Protein AF-A0A022W4H9-F1 (afdb_monomer_lite)

pLDDT: mean 94.3, std 2.86, range [80.06, 98.25]

Structure (mmCIF, N/CA/C/O backbone):
data_AF-A0A022W4H9-F1
#
_entry.id   AF-A0A022W4H9-F1
#
loop_
_atom_site.group_PDB
_atom_site.id
_atom_site.type_symbol
_atom_site.label_atom_id
_atom_site.label_alt_id
_atom_site.label_comp_id
_atom_site.label_asym_id
_atom_site.label_entity_id
_atom_site.label_seq_id
_atom_site.pdbx_PDB_ins_code
_atom_site.Cartn_x
_atom_site.Cartn_y
_atom_site.Cartn_z
_atom_site.occupancy
_atom_site.B_iso_or_equiv
_atom_site.auth_seq_id
_atom_site.auth_comp_id
_atom_site.auth_asym_id
_atom_site.auth_atom_id
_atom_site.pdbx_PDB_model_num
ATOM 1 N N . MET A 1 1 ? 5.102 -8.457 -3.981 1.00 92.31 1 MET A N 1
ATOM 2 C CA . MET A 1 1 ? 4.284 -8.278 -5.215 1.00 92.31 1 MET A CA 1
ATOM 3 C C . MET A 1 1 ? 4.282 -9.592 -5.974 1.00 92.31 1 MET A C 1
ATOM 5 O O . MET A 1 1 ? 5.206 -10.356 -5.750 1.00 92.31 1 MET A O 1
ATOM 9 N N . ARG A 1 2 ? 3.304 -9.897 -6.840 1.00 93.62 2 ARG A N 1
ATOM 10 C CA . ARG A 1 2 ? 3.429 -11.088 -7.712 1.00 93.62 2 ARG A CA 1
ATOM 11 C C . ARG A 1 2 ? 4.600 -10.869 -8.678 1.00 93.62 2 ARG A C 1
ATOM 13 O O . ARG A 1 2 ? 4.676 -9.800 -9.288 1.00 93.62 2 ARG A O 1
ATOM 20 N N . ALA A 1 3 ? 5.493 -11.843 -8.805 1.00 96.00 3 ALA A N 1
ATOM 21 C CA . ALA A 1 3 ? 6.666 -11.775 -9.673 1.00 96.00 3 ALA A CA 1
ATOM 22 C C . ALA A 1 3 ? 6.259 -12.077 -11.124 1.00 96.00 3 ALA A C 1
ATOM 24 O O . ALA A 1 3 ? 6.373 -13.192 -11.623 1.00 96.00 3 ALA A O 1
ATOM 25 N N . THR A 1 4 ? 5.666 -11.075 -11.774 1.00 95.12 4 THR A N 1
ATOM 26 C CA . THR A 1 4 ? 5.208 -11.182 -13.166 1.00 95.12 4 THR A CA 1
ATOM 27 C C . THR A 1 4 ? 6.302 -10.771 -14.145 1.00 95.12 4 THR A C 1
ATOM 29 O O . THR A 1 4 ? 7.083 -9.869 -13.851 1.00 95.12 4 THR A O 1
ATOM 32 N N . GLN A 1 5 ? 6.281 -11.343 -15.352 1.00 94.56 5 GLN A N 1
ATOM 33 C CA . GLN A 1 5 ? 7.179 -10.950 -16.443 1.00 94.56 5 GLN A CA 1
ATOM 34 C C . GLN A 1 5 ? 7.126 -9.439 -16.729 1.00 94.56 5 GLN A C 1
ATOM 36 O O . GLN A 1 5 ? 8.146 -8.831 -17.024 1.00 94.56 5 GLN A O 1
ATOM 41 N N . GLN A 1 6 ? 5.947 -8.819 -16.635 1.00 95.31 6 GLN A N 1
ATOM 42 C CA . GLN A 1 6 ? 5.787 -7.386 -16.891 1.00 95.31 6 GLN A CA 1
ATOM 43 C C . GLN A 1 6 ? 6.414 -6.524 -15.794 1.00 95.31 6 GLN A C 1
ATOM 45 O O . GLN A 1 6 ? 7.010 -5.496 -16.098 1.00 95.31 6 GLN A O 1
ATOM 50 N N . LEU A 1 7 ? 6.295 -6.952 -14.531 1.00 96.44 7 LEU A N 1
ATOM 51 C CA . LEU A 1 7 ? 6.978 -6.300 -13.415 1.00 96.44 7 LEU A CA 1
ATOM 52 C C . LEU A 1 7 ? 8.492 -6.333 -13.622 1.00 96.44 7 LEU A C 1
ATOM 54 O O . LEU A 1 7 ? 9.144 -5.301 -13.475 1.00 96.44 7 LEU A O 1
ATOM 58 N N . ASP A 1 8 ? 9.022 -7.500 -13.988 1.00 97.12 8 ASP A N 1
ATOM 59 C CA . ASP A 1 8 ? 10.452 -7.664 -14.212 1.00 97.12 8 ASP A CA 1
ATOM 60 C C . ASP A 1 8 ? 10.951 -6.846 -15.400 1.00 97.12 8 ASP A C 1
ATOM 62 O O . ASP A 1 8 ? 11.898 -6.089 -15.257 1.00 97.12 8 ASP A O 1
ATOM 66 N N . ALA A 1 9 ? 10.273 -6.918 -16.549 1.00 97.44 9 ALA A N 1
ATOM 67 C CA . ALA A 1 9 ? 10.685 -6.197 -17.751 1.00 97.44 9 ALA A CA 1
ATOM 68 C C . ALA A 1 9 ? 10.796 -4.682 -17.514 1.00 97.44 9 ALA A C 1
ATOM 70 O O . ALA A 1 9 ? 11.770 -4.061 -17.937 1.00 97.44 9 ALA A O 1
ATOM 71 N N . ILE A 1 10 ? 9.821 -4.092 -16.810 1.00 97.69 10 ILE A N 1
ATOM 72 C CA . ILE A 1 10 ? 9.837 -2.658 -16.497 1.00 97.69 10 ILE A CA 1
ATOM 73 C C . ILE A 1 10 ? 10.949 -2.362 -15.491 1.00 97.69 10 ILE A C 1
ATOM 75 O O . ILE A 1 10 ? 11.804 -1.520 -15.753 1.00 97.69 10 ILE A O 1
ATOM 79 N N . GLY A 1 11 ? 10.966 -3.055 -14.352 1.00 97.62 11 GLY A N 1
ATOM 80 C CA . GLY A 1 11 ? 11.903 -2.725 -13.286 1.00 97.62 11 GLY A CA 1
ATOM 81 C C . GLY A 1 11 ? 13.356 -3.063 -13.612 1.00 97.62 11 GLY A C 1
ATOM 82 O O . GLY A 1 11 ? 14.227 -2.239 -13.347 1.00 97.62 11 GLY A O 1
ATOM 83 N N . SER A 1 12 ? 13.638 -4.194 -14.259 1.00 97.44 12 SER A N 1
ATOM 84 C CA . SER A 1 12 ? 14.991 -4.537 -14.709 1.00 97.44 12 SER A CA 1
ATOM 85 C C . SER A 1 12 ? 15.534 -3.464 -15.645 1.00 97.44 12 SER A C 1
ATOM 87 O O . SER A 1 12 ? 16.623 -2.943 -15.406 1.00 97.44 12 SER A O 1
ATOM 89 N N . ARG A 1 13 ? 14.752 -3.046 -16.650 1.00 97.62 13 ARG A N 1
ATOM 90 C CA . ARG A 1 13 ? 15.206 -2.030 -17.604 1.00 97.62 13 ARG A CA 1
ATOM 91 C C . ARG A 1 13 ? 15.346 -0.648 -16.974 1.00 97.62 13 ARG A C 1
ATOM 93 O O . ARG A 1 13 ? 16.342 0.031 -17.214 1.00 97.62 13 ARG A O 1
ATOM 100 N N . THR A 1 14 ? 14.383 -0.235 -16.149 1.00 97.81 14 THR A N 1
ATOM 101 C CA . THR A 1 14 ? 14.467 1.023 -15.398 1.00 97.81 14 THR A CA 1
ATOM 102 C C . THR A 1 14 ? 15.745 1.071 -14.563 1.00 97.81 14 THR A C 1
ATOM 104 O O . THR A 1 14 ? 16.529 2.004 -14.706 1.00 97.81 14 THR A O 1
ATOM 107 N N . ASN A 1 15 ? 15.996 0.059 -13.731 1.00 98.00 15 ASN A N 1
ATOM 108 C CA . ASN A 1 15 ? 17.146 0.072 -12.826 1.00 98.00 15 ASN A CA 1
ATOM 109 C C . ASN A 1 15 ? 18.477 -0.155 -13.550 1.00 98.00 15 ASN A C 1
ATOM 111 O O . ASN A 1 15 ? 19.505 0.331 -13.087 1.00 98.00 15 ASN A O 1
ATOM 115 N N . GLU A 1 16 ? 18.489 -0.849 -14.688 1.00 97.38 16 GLU A N 1
ATOM 116 C CA . GLU A 1 16 ? 19.673 -0.925 -15.545 1.00 97.38 16 GLU A CA 1
ATOM 117 C C . GLU A 1 16 ? 20.067 0.465 -16.066 1.00 97.38 16 GLU A C 1
ATOM 119 O O . GLU A 1 16 ? 21.219 0.872 -15.917 1.00 97.38 16 GLU A O 1
ATOM 124 N N . LEU A 1 17 ? 19.114 1.205 -16.646 1.00 97.75 17 LEU A N 1
ATOM 125 C CA . LEU A 1 17 ? 19.364 2.525 -17.229 1.00 97.75 17 LEU A CA 1
ATOM 126 C C . LEU A 1 17 ? 19.720 3.575 -16.170 1.00 97.75 17 LEU A C 1
ATOM 128 O O . LEU A 1 17 ? 20.642 4.358 -16.384 1.00 97.75 17 LEU A O 1
ATOM 132 N N . LEU A 1 18 ? 19.070 3.541 -15.001 1.00 96.62 18 LEU A N 1
ATOM 133 C CA . LEU A 1 18 ? 19.413 4.410 -13.864 1.00 96.62 18 LEU A CA 1
ATOM 134 C C . LEU A 1 18 ? 20.848 4.190 -13.350 1.00 96.62 18 LEU A C 1
ATOM 136 O O . LEU A 1 18 ? 21.424 5.088 -12.741 1.00 96.62 18 LEU A O 1
ATOM 140 N N . ASN A 1 19 ? 21.437 3.016 -13.600 1.00 95.62 19 ASN A N 1
ATOM 141 C CA . ASN A 1 19 ? 22.823 2.694 -13.246 1.00 95.62 19 ASN A CA 1
ATOM 142 C C . ASN A 1 19 ? 23.816 2.904 -14.408 1.00 95.62 19 ASN A C 1
ATOM 144 O O . ASN A 1 19 ? 25.014 2.668 -14.244 1.00 95.62 19 ASN A O 1
ATOM 148 N N . LYS A 1 20 ? 23.348 3.352 -15.580 1.00 96.19 20 LYS A N 1
ATOM 149 C CA . LYS A 1 20 ? 24.162 3.599 -16.780 1.00 96.19 20 LYS A CA 1
ATOM 150 C C . LYS A 1 20 ? 23.976 5.043 -17.265 1.00 96.19 20 LYS A C 1
ATOM 152 O O . LYS A 1 20 ? 23.385 5.251 -18.319 1.00 96.19 20 LYS A O 1
ATOM 157 N N . PRO A 1 21 ? 24.529 6.052 -16.568 1.00 92.56 21 PRO A N 1
ATOM 158 C CA . PRO A 1 21 ? 24.272 7.468 -16.869 1.00 92.56 21 PRO A CA 1
ATOM 159 C C . PRO A 1 21 ? 24.747 7.928 -18.258 1.00 92.56 21 PRO A C 1
ATOM 161 O O . PRO A 1 21 ? 24.336 8.984 -18.724 1.00 92.56 21 PRO A O 1
ATOM 164 N N . LEU A 1 22 ? 25.616 7.155 -18.919 1.00 95.81 22 LEU A N 1
ATOM 165 C CA . LEU A 1 22 ? 26.085 7.430 -20.282 1.00 95.81 22 LEU A CA 1
ATOM 166 C C . LEU A 1 22 ? 25.171 6.847 -21.371 1.00 95.81 22 LEU A C 1
ATOM 168 O O . LEU A 1 22 ? 25.374 7.133 -22.550 1.00 95.81 22 LEU A O 1
ATOM 172 N N . ASP A 1 23 ? 24.197 6.010 -21.009 1.00 96.25 23 ASP A N 1
ATOM 173 C CA . ASP A 1 23 ? 23.219 5.507 -21.965 1.00 96.25 23 ASP A CA 1
ATOM 174 C C . ASP A 1 23 ? 22.281 6.654 -22.399 1.00 96.25 23 ASP A C 1
ATOM 176 O O . ASP A 1 23 ? 21.781 7.393 -21.547 1.00 96.25 23 ASP A O 1
ATOM 180 N N . PRO A 1 24 ? 21.993 6.818 -23.705 1.00 95.19 24 PRO A N 1
ATOM 181 C CA . PRO A 1 24 ? 21.157 7.917 -24.196 1.00 95.19 24 PRO A CA 1
ATOM 182 C C . PRO A 1 24 ? 19.723 7.921 -23.635 1.00 95.19 24 PRO A C 1
ATOM 184 O O . PRO A 1 24 ? 19.055 8.951 -23.680 1.00 95.19 24 PRO A O 1
ATOM 187 N N . ARG A 1 25 ? 19.236 6.793 -23.103 1.00 96.62 25 ARG A N 1
ATOM 188 C CA . ARG A 1 25 ? 17.906 6.641 -22.486 1.00 96.62 25 ARG A CA 1
ATOM 189 C C . ARG A 1 25 ? 17.940 6.788 -20.962 1.00 96.62 25 ARG A C 1
ATOM 191 O O . ARG A 1 25 ? 16.881 6.772 -20.338 1.00 96.62 25 ARG A O 1
ATOM 198 N N . ALA A 1 26 ? 19.112 6.966 -20.349 1.00 96.44 26 ALA A N 1
ATOM 199 C CA . ALA A 1 26 ? 19.237 7.139 -18.899 1.00 96.44 26 ALA A CA 1
ATOM 200 C C . ALA A 1 26 ? 18.440 8.350 -18.391 1.00 96.44 26 ALA A C 1
ATOM 202 O O . ALA A 1 26 ? 17.756 8.256 -17.376 1.00 96.44 26 ALA A O 1
ATOM 203 N N . ALA A 1 27 ? 18.439 9.454 -19.147 1.00 96.81 27 ALA A N 1
ATOM 204 C CA . ALA A 1 27 ? 17.656 10.643 -18.814 1.00 96.81 27 ALA A CA 1
ATOM 205 C C . ALA A 1 27 ? 16.139 10.375 -18.797 1.00 96.81 27 ALA A C 1
ATOM 207 O O . ALA A 1 27 ? 15.429 10.907 -17.950 1.00 96.81 27 ALA A O 1
ATOM 208 N N . GLU A 1 28 ? 15.633 9.525 -19.698 1.00 97.31 28 GLU A N 1
ATOM 209 C CA . GLU A 1 28 ? 14.224 9.116 -19.677 1.00 97.31 28 GLU A CA 1
ATOM 210 C C . GLU A 1 28 ? 13.940 8.219 -18.462 1.00 97.31 28 GLU A C 1
ATOM 212 O O . GLU A 1 28 ? 12.909 8.382 -17.809 1.00 97.31 28 GLU A O 1
ATOM 217 N N . ALA A 1 29 ? 14.866 7.323 -18.099 1.00 97.12 29 ALA A N 1
ATOM 218 C CA . ALA A 1 29 ? 14.720 6.448 -16.936 1.00 97.12 29 ALA A CA 1
ATOM 219 C C . ALA A 1 29 ? 14.605 7.213 -15.605 1.00 97.12 29 ALA A C 1
ATOM 221 O O . ALA A 1 29 ? 13.931 6.725 -14.698 1.00 97.12 29 ALA A O 1
ATOM 222 N N . GLU A 1 30 ? 15.160 8.423 -15.491 1.00 96.25 30 GLU A N 1
ATOM 223 C CA . GLU A 1 30 ? 14.985 9.277 -14.305 1.00 96.25 30 GLU A CA 1
ATOM 224 C C . GLU A 1 30 ? 13.508 9.637 -14.038 1.00 96.25 30 GLU A C 1
ATOM 226 O O . GLU A 1 30 ? 13.115 9.789 -12.883 1.00 96.25 30 GLU A O 1
ATOM 231 N N . ASN A 1 31 ? 12.629 9.641 -15.054 1.00 95.50 31 ASN A N 1
ATOM 232 C CA . ASN A 1 31 ? 11.178 9.809 -14.848 1.00 95.50 31 ASN A CA 1
ATOM 233 C C . ASN A 1 31 ? 10.526 8.639 -14.087 1.00 95.50 31 ASN A C 1
ATOM 235 O O . ASN A 1 31 ? 9.375 8.738 -13.658 1.00 95.50 31 ASN A O 1
ATOM 239 N N . MET A 1 32 ? 11.238 7.520 -13.934 1.00 95.62 32 MET A N 1
ATOM 240 C CA . MET A 1 32 ? 10.790 6.360 -13.167 1.00 95.62 32 MET A CA 1
ATOM 241 C C . MET A 1 32 ? 11.287 6.379 -11.718 1.00 95.62 32 MET A C 1
ATOM 243 O O . MET A 1 32 ? 10.890 5.492 -10.952 1.00 95.62 32 MET A O 1
ATOM 247 N N . ARG A 1 33 ? 12.114 7.359 -11.319 1.00 94.81 33 ARG A N 1
ATOM 248 C CA . ARG A 1 33 ? 12.536 7.534 -9.922 1.00 94.81 33 ARG A CA 1
ATOM 249 C C . ARG A 1 33 ? 11.335 7.588 -8.993 1.00 94.81 33 ARG A C 1
ATOM 251 O O . ARG A 1 33 ? 10.293 8.150 -9.331 1.00 94.81 33 ARG A O 1
ATOM 258 N N . TYR A 1 34 ? 11.482 6.969 -7.827 1.00 92.62 34 TYR A N 1
ATOM 259 C CA . TYR A 1 34 ? 10.462 6.923 -6.769 1.00 92.62 34 TYR A CA 1
ATOM 260 C C . TYR A 1 34 ? 9.160 6.212 -7.161 1.00 92.62 34 TYR A C 1
ATOM 262 O O . TYR A 1 34 ? 8.216 6.139 -6.372 1.00 92.62 34 TYR A O 1
ATOM 270 N N . SER A 1 35 ? 9.095 5.648 -8.369 1.00 93.25 35 SER A N 1
ATOM 271 C CA . SER A 1 35 ? 7.980 4.819 -8.797 1.00 93.25 35 SER A CA 1
ATOM 272 C C . SER A 1 35 ? 8.034 3.442 -8.141 1.00 93.25 35 SER A C 1
ATOM 274 O O . SER A 1 35 ? 9.009 3.032 -7.504 1.00 93.25 35 SER A O 1
ATOM 276 N N . VAL A 1 36 ? 6.988 2.648 -8.381 1.00 93.00 36 VAL A N 1
ATOM 277 C CA . VAL A 1 36 ? 6.961 1.260 -7.917 1.00 93.00 36 VAL A CA 1
ATOM 278 C C . VAL A 1 36 ? 8.040 0.365 -8.547 1.00 93.00 36 VAL A C 1
ATOM 280 O O . VAL A 1 36 ? 8.256 -0.741 -8.055 1.00 93.00 36 VAL A O 1
ATOM 283 N N . PHE A 1 37 ? 8.697 0.843 -9.606 1.00 96.12 37 PHE A N 1
ATOM 284 C CA . PHE A 1 37 ? 9.716 0.135 -10.381 1.00 96.12 37 PHE A CA 1
ATOM 285 C C . PHE A 1 37 ? 11.143 0.631 -10.103 1.00 96.12 37 PHE A C 1
ATOM 287 O O . PHE A 1 37 ? 12.083 0.085 -10.667 1.00 96.12 37 PHE A O 1
ATOM 294 N N . ASP A 1 38 ? 11.328 1.629 -9.236 1.00 96.06 38 ASP A N 1
ATOM 295 C CA . ASP A 1 38 ? 12.651 2.081 -8.785 1.00 96.06 38 ASP A CA 1
ATOM 296 C C . ASP A 1 38 ? 13.088 1.288 -7.546 1.00 96.06 38 ASP A C 1
ATOM 298 O O . ASP A 1 38 ? 12.387 1.283 -6.531 1.00 96.06 38 ASP A O 1
ATOM 302 N N . LEU A 1 39 ? 14.247 0.629 -7.618 1.00 96.81 39 LEU A N 1
ATOM 303 C CA . LEU A 1 39 ? 14.824 -0.149 -6.521 1.00 96.81 39 LEU A CA 1
ATOM 304 C C . LEU A 1 39 ? 15.096 0.711 -5.279 1.00 96.81 39 LEU A C 1
ATOM 306 O O . LEU A 1 39 ? 14.909 0.239 -4.155 1.00 96.81 39 LEU A O 1
ATOM 310 N N . ASN A 1 40 ? 15.483 1.978 -5.466 1.00 95.12 40 ASN A N 1
ATOM 311 C CA . ASN A 1 40 ? 15.869 2.881 -4.374 1.00 95.12 40 ASN A CA 1
ATOM 312 C C . ASN A 1 40 ? 14.707 3.260 -3.448 1.00 95.12 40 ASN A C 1
ATOM 314 O O . ASN A 1 40 ? 14.937 3.799 -2.362 1.00 95.12 40 ASN A O 1
ATOM 318 N N . THR A 1 41 ? 13.483 2.934 -3.849 1.00 94.44 41 THR A N 1
ATOM 319 C CA . THR A 1 41 ? 12.242 3.094 -3.088 1.00 94.44 41 THR A CA 1
ATOM 320 C C . THR A 1 41 ? 12.119 2.084 -1.936 1.00 94.44 41 THR A C 1
ATOM 322 O O . THR A 1 41 ? 11.337 2.293 -1.003 1.00 94.44 41 THR A O 1
ATOM 325 N N . TYR A 1 42 ? 12.875 0.979 -1.978 1.00 95.94 42 TYR A N 1
ATOM 326 C CA . TYR A 1 42 ? 12.684 -0.153 -1.069 1.00 95.94 42 TYR A CA 1
ATOM 327 C C . TYR A 1 42 ? 13.843 -0.395 -0.115 1.00 95.94 42 TYR A C 1
ATOM 329 O O . TYR A 1 42 ? 15.014 -0.165 -0.424 1.00 95.94 42 TYR A O 1
ATOM 337 N N . LEU A 1 43 ? 13.474 -0.964 1.029 1.00 97.31 43 LEU A N 1
ATOM 338 C CA . LEU A 1 43 ? 14.353 -1.693 1.929 1.00 97.31 43 LEU A CA 1
ATOM 339 C C . LEU A 1 43 ? 13.916 -3.160 1.992 1.00 97.31 43 LEU A C 1
ATOM 341 O O . LEU A 1 43 ? 12.744 -3.488 1.771 1.00 97.31 43 LEU A O 1
ATOM 345 N N . THR A 1 44 ? 14.849 -4.036 2.341 1.00 95.88 44 THR A N 1
ATOM 346 C CA . THR A 1 44 ? 14.571 -5.422 2.714 1.00 95.88 44 THR A CA 1
ATOM 347 C C . THR A 1 44 ? 13.760 -5.478 4.015 1.00 95.88 44 THR A C 1
ATOM 349 O O . THR A 1 44 ? 13.595 -4.488 4.734 1.00 95.88 44 THR A O 1
ATOM 352 N N . ALA A 1 45 ? 13.280 -6.669 4.381 1.00 92.38 45 ALA A N 1
ATOM 353 C CA . ALA A 1 45 ? 12.622 -6.889 5.670 1.00 92.38 45 ALA A CA 1
ATOM 354 C C . ALA A 1 45 ? 13.497 -6.519 6.890 1.00 92.38 45 ALA A C 1
ATOM 356 O O . ALA A 1 45 ? 12.939 -6.190 7.941 1.00 92.38 45 ALA A O 1
ATOM 357 N N . ASN A 1 46 ? 14.826 -6.526 6.727 1.00 93.50 46 ASN A N 1
ATOM 358 C CA . ASN A 1 46 ? 15.828 -6.231 7.757 1.00 93.50 46 ASN A CA 1
ATOM 359 C C . ASN A 1 46 ? 16.343 -4.781 7.696 1.00 93.50 46 ASN A C 1
ATOM 361 O O . ASN A 1 46 ? 17.402 -4.491 8.242 1.00 93.50 46 ASN A O 1
ATOM 365 N N . ASP A 1 47 ? 15.619 -3.886 7.016 1.00 94.81 47 ASP A N 1
ATOM 366 C CA . ASP A 1 47 ? 15.933 -2.453 6.936 1.00 94.81 47 ASP A CA 1
ATOM 367 C C . ASP A 1 47 ? 17.266 -2.137 6.223 1.00 94.81 47 ASP A C 1
ATOM 369 O O . ASP A 1 47 ? 17.876 -1.093 6.443 1.00 94.81 47 ASP A O 1
ATOM 373 N N . THR A 1 48 ? 17.706 -3.019 5.319 1.00 96.75 48 THR A N 1
ATOM 374 C CA . THR A 1 48 ? 18.868 -2.793 4.442 1.00 96.75 48 THR A CA 1
ATOM 375 C C . THR A 1 48 ? 18.439 -2.481 3.011 1.00 96.75 48 THR A C 1
ATOM 377 O O . THR A 1 48 ? 17.319 -2.788 2.608 1.00 96.75 48 THR A O 1
ATOM 380 N N . LYS A 1 49 ? 19.326 -1.890 2.206 1.00 96.88 49 LYS A N 1
ATOM 381 C CA . LYS A 1 49 ? 19.090 -1.715 0.767 1.00 96.88 49 LYS A CA 1
ATOM 382 C C . LYS A 1 49 ? 19.210 -3.045 0.026 1.00 96.88 49 LYS A C 1
ATOM 384 O O . LYS A 1 49 ? 20.051 -3.870 0.377 1.00 96.88 49 LYS A O 1
ATOM 389 N N . PHE A 1 50 ? 18.396 -3.215 -1.011 1.00 97.19 50 PHE A N 1
ATOM 390 C CA . PHE A 1 50 ? 18.618 -4.257 -2.010 1.00 97.19 50 PHE A CA 1
ATOM 391 C C . PHE A 1 50 ? 19.849 -3.901 -2.853 1.00 97.19 50 PHE A C 1
ATOM 393 O O . PHE A 1 50 ? 20.028 -2.748 -3.240 1.00 97.19 50 PHE A O 1
ATOM 400 N N . SER A 1 51 ? 20.677 -4.893 -3.159 1.00 96.00 51 SER A N 1
ATOM 401 C CA . SER A 1 51 ? 21.869 -4.766 -4.004 1.00 96.00 51 SER A CA 1
ATOM 402 C C . SER A 1 51 ? 21.543 -4.649 -5.493 1.00 96.00 51 SER A C 1
ATOM 404 O O . SER A 1 51 ? 22.322 -4.084 -6.257 1.00 96.00 51 SER A O 1
ATOM 406 N N . SER A 1 52 ? 20.403 -5.198 -5.925 1.00 96.62 52 SER A N 1
ATOM 407 C CA . SER A 1 52 ? 19.975 -5.194 -7.324 1.00 96.62 52 SER A CA 1
ATOM 408 C C . SER A 1 52 ? 18.470 -5.423 -7.471 1.00 96.62 52 SER A C 1
ATOM 410 O O . SER A 1 52 ? 17.804 -5.922 -6.562 1.00 96.62 52 SER A O 1
ATOM 412 N N . TRP A 1 53 ? 17.931 -5.106 -8.653 1.00 97.44 53 TRP A N 1
ATOM 413 C CA . TRP A 1 53 ? 16.540 -5.422 -8.983 1.00 97.44 53 TRP A CA 1
ATOM 414 C C . TRP A 1 53 ? 16.270 -6.930 -8.963 1.00 97.44 53 TRP A C 1
ATOM 416 O O . TRP A 1 53 ? 15.221 -7.348 -8.487 1.00 97.44 53 TRP A O 1
ATOM 426 N N . ILE A 1 54 ? 17.236 -7.742 -9.405 1.00 96.69 54 ILE A N 1
ATOM 427 C CA . ILE A 1 54 ? 17.151 -9.210 -9.381 1.00 96.69 54 ILE A CA 1
ATOM 428 C C . ILE A 1 54 ? 16.949 -9.708 -7.946 1.00 96.69 54 ILE A C 1
ATOM 430 O O . ILE A 1 54 ? 16.103 -10.568 -7.704 1.00 96.69 54 ILE A O 1
ATOM 434 N N . GLU A 1 55 ? 17.673 -9.131 -6.981 1.00 96.50 55 GLU A N 1
ATOM 435 C CA . GLU A 1 55 ? 17.487 -9.466 -5.570 1.00 96.50 55 GLU A CA 1
ATOM 436 C C . GLU A 1 55 ? 16.075 -9.115 -5.092 1.00 96.50 55 GLU A C 1
ATOM 438 O O . GLU A 1 55 ? 15.449 -9.929 -4.426 1.00 96.50 55 GLU A O 1
ATOM 443 N N . LEU A 1 56 ? 15.532 -7.946 -5.440 1.00 97.06 56 LEU A N 1
ATOM 444 C CA . LEU A 1 56 ? 14.160 -7.592 -5.061 1.00 97.06 56 LEU A CA 1
ATOM 445 C C . LEU A 1 56 ? 13.129 -8.509 -5.732 1.00 97.06 56 LEU A C 1
ATOM 447 O O . LEU A 1 56 ? 12.198 -8.988 -5.077 1.00 97.06 56 LEU A O 1
ATOM 451 N N . TYR A 1 57 ? 13.274 -8.730 -7.037 1.00 97.06 57 TYR A N 1
ATOM 452 C CA . TYR A 1 57 ? 12.327 -9.482 -7.853 1.00 97.06 57 TYR A CA 1
ATOM 453 C C . TYR A 1 57 ? 12.234 -10.950 -7.430 1.00 97.06 57 TYR A C 1
ATOM 455 O O . TYR A 1 57 ? 11.142 -11.518 -7.477 1.00 97.06 57 TYR A O 1
ATOM 463 N N . GLY A 1 58 ? 13.337 -11.544 -6.965 1.00 83.31 58 GLY A N 1
ATOM 464 C CA . GLY A 1 58 ? 13.393 -12.966 -6.644 1.00 83.31 58 GLY A CA 1
ATOM 465 C C . GLY A 1 58 ? 13.096 -13.803 -7.901 1.00 83.31 58 GLY A C 1
ATOM 466 O O . GLY A 1 58 ? 13.645 -13.512 -8.958 1.00 83.31 58 GLY A O 1
ATOM 467 N N . PRO A 1 59 ? 12.230 -14.819 -7.854 1.00 86.69 59 PRO A N 1
ATOM 468 C CA . PRO A 1 59 ? 11.102 -14.855 -6.939 1.00 86.69 59 PRO A CA 1
ATOM 469 C C . PRO A 1 59 ? 11.304 -15.735 -5.702 1.00 86.69 59 PRO A C 1
ATOM 471 O O . PRO A 1 59 ? 11.940 -16.784 -5.752 1.00 86.69 59 PRO A O 1
ATOM 474 N N . GLU A 1 60 ? 10.638 -15.351 -4.613 1.00 91.00 60 GLU A N 1
ATOM 475 C CA . GLU A 1 60 ? 10.232 -16.254 -3.536 1.00 91.00 60 GLU A CA 1
ATOM 476 C C . GLU A 1 60 ? 9.055 -17.103 -4.049 1.00 91.00 60 GLU A C 1
ATOM 478 O O . GLU A 1 60 ? 8.001 -16.577 -4.419 1.00 91.00 60 GLU A O 1
ATOM 483 N N . THR A 1 61 ? 9.244 -18.422 -4.123 1.00 93.12 61 THR A N 1
ATOM 484 C CA . THR A 1 61 ? 8.206 -19.360 -4.580 1.00 93.12 61 THR A CA 1
ATOM 485 C C . THR A 1 61 ? 7.327 -19.769 -3.401 1.00 93.12 61 THR A C 1
ATOM 487 O O . THR A 1 61 ? 7.803 -20.408 -2.463 1.00 93.12 61 THR A O 1
ATOM 490 N N . LEU A 1 62 ? 6.039 -19.428 -3.457 1.00 89.31 62 LEU A N 1
ATOM 491 C CA . LEU A 1 62 ? 5.027 -19.831 -2.480 1.00 89.31 62 LEU A CA 1
ATOM 492 C C . LEU A 1 62 ? 4.018 -20.792 -3.132 1.00 89.31 62 LEU A C 1
ATOM 494 O O . LEU A 1 62 ? 3.880 -20.790 -4.355 1.00 89.31 62 LEU A O 1
ATOM 498 N N . PRO A 1 63 ? 3.257 -21.591 -2.356 1.00 88.62 63 PRO A N 1
ATOM 499 C CA . PRO A 1 63 ? 2.296 -22.545 -2.920 1.00 88.62 63 PRO A CA 1
ATOM 500 C C . PRO A 1 63 ? 1.251 -21.928 -3.860 1.00 88.62 63 PRO A C 1
ATOM 502 O O . PRO A 1 63 ? 0.691 -22.628 -4.700 1.00 88.62 63 PRO A O 1
ATOM 505 N N . GLN A 1 64 ? 0.953 -20.637 -3.701 1.00 85.56 64 GLN A N 1
ATOM 506 C CA . GLN A 1 64 ? -0.049 -19.930 -4.496 1.00 85.56 64 GLN A CA 1
ATOM 507 C C . GLN A 1 64 ? 0.537 -19.322 -5.774 1.00 85.56 64 GLN A C 1
ATOM 509 O O . GLN A 1 64 ? -0.168 -19.258 -6.779 1.00 85.56 64 GLN A O 1
ATOM 514 N N . ASP A 1 65 ? 1.778 -18.824 -5.715 1.00 91.69 65 ASP A N 1
ATOM 515 C CA . ASP A 1 65 ? 2.472 -18.184 -6.835 1.00 91.69 65 ASP A CA 1
ATOM 516 C C . ASP A 1 65 ? 3.934 -17.830 -6.512 1.00 91.69 65 ASP A C 1
ATOM 518 O O . ASP A 1 65 ? 4.402 -17.973 -5.383 1.00 91.69 65 ASP A O 1
ATOM 522 N N . ASN A 1 66 ? 4.615 -17.256 -7.501 1.00 94.81 66 ASN A N 1
ATOM 523 C CA . ASN A 1 66 ? 5.890 -16.580 -7.359 1.00 94.81 66 ASN A CA 1
ATOM 524 C C . ASN A 1 66 ? 5.691 -15.112 -6.969 1.00 94.81 66 ASN A C 1
ATOM 526 O O . ASN A 1 66 ? 4.925 -14.360 -7.587 1.00 94.81 66 ASN A O 1
ATOM 530 N N . TYR A 1 67 ? 6.437 -14.673 -5.961 1.00 95.06 67 TYR A N 1
ATOM 531 C CA . TYR A 1 67 ? 6.384 -13.313 -5.446 1.00 95.06 67 TYR A CA 1
ATOM 532 C C . TYR A 1 67 ? 7.776 -12.692 -5.373 1.00 95.06 67 TYR A C 1
ATOM 534 O O . TYR A 1 67 ? 8.776 -13.378 -5.217 1.00 95.06 67 TYR A O 1
ATOM 542 N N . THR A 1 68 ? 7.832 -11.367 -5.470 1.00 95.81 68 THR A N 1
ATOM 543 C CA . THR A 1 68 ? 9.025 -10.605 -5.092 1.00 95.81 68 THR A CA 1
ATOM 544 C C . THR A 1 68 ? 9.321 -10.807 -3.616 1.00 95.81 68 THR A C 1
ATOM 546 O O . THR A 1 68 ? 8.386 -11.012 -2.832 1.00 95.81 68 THR A O 1
ATOM 549 N N . HIS A 1 69 ? 10.578 -10.632 -3.215 1.00 95.12 69 HIS A N 1
ATOM 550 C CA . HIS A 1 69 ? 10.914 -10.618 -1.798 1.00 95.12 69 HIS A CA 1
ATOM 551 C C . HIS A 1 69 ? 10.134 -9.516 -1.047 1.00 95.12 69 HIS A C 1
ATOM 553 O O . HIS A 1 69 ? 9.710 -8.520 -1.654 1.00 95.12 69 HIS A O 1
ATOM 559 N N . PRO A 1 70 ? 9.906 -9.680 0.271 1.00 94.56 70 PRO A N 1
ATOM 560 C CA . PRO A 1 70 ? 9.250 -8.673 1.092 1.00 94.56 70 PRO A CA 1
ATOM 561 C C . PRO A 1 70 ? 10.007 -7.345 1.085 1.00 94.56 70 PRO A C 1
ATOM 563 O O . PRO A 1 70 ? 11.219 -7.299 1.293 1.00 94.56 70 PRO A O 1
ATOM 566 N N . THR A 1 71 ? 9.263 -6.258 0.906 1.00 94.94 71 THR A N 1
ATOM 567 C CA . THR A 1 71 ? 9.804 -4.899 0.839 1.00 94.94 71 THR A CA 1
ATOM 568 C C . THR A 1 71 ? 9.197 -4.020 1.924 1.00 94.94 71 THR A C 1
ATOM 570 O O . THR A 1 71 ? 7.983 -4.062 2.144 1.00 94.94 71 THR A O 1
ATOM 573 N N . LYS A 1 72 ? 10.009 -3.148 2.517 1.00 94.69 72 LYS A N 1
ATOM 574 C CA . LYS A 1 72 ? 9.562 -1.963 3.260 1.00 94.69 72 LYS A CA 1
ATOM 575 C C . LYS A 1 72 ? 9.775 -0.715 2.401 1.00 94.69 72 LYS A C 1
ATOM 577 O O . LYS A 1 72 ? 10.625 -0.717 1.514 1.00 94.69 72 LYS A O 1
ATOM 582 N N . TRP A 1 73 ? 9.004 0.337 2.658 1.00 93.25 73 TRP A N 1
ATOM 583 C CA . TRP A 1 73 ? 9.263 1.652 2.070 1.00 93.25 73 TRP A CA 1
ATOM 584 C C . TRP A 1 73 ? 10.482 2.285 2.736 1.00 93.25 73 TRP A C 1
ATOM 586 O O . TRP A 1 73 ? 10.583 2.260 3.964 1.00 93.25 73 TRP A O 1
ATOM 596 N N . ASP A 1 74 ? 11.380 2.870 1.947 1.00 95.31 74 ASP A N 1
ATOM 597 C CA . ASP A 1 74 ? 12.499 3.632 2.497 1.00 95.31 74 ASP A CA 1
ATOM 598 C C . ASP A 1 74 ? 12.076 5.061 2.854 1.00 95.31 74 ASP A C 1
ATOM 600 O O . ASP A 1 74 ? 12.228 5.990 2.065 1.00 95.31 74 ASP A O 1
ATOM 604 N N . PHE A 1 75 ? 11.552 5.260 4.060 1.00 94.19 75 PHE A N 1
ATOM 605 C CA . PHE A 1 75 ? 11.189 6.601 4.526 1.00 94.19 75 PHE A CA 1
ATOM 606 C C . PHE A 1 75 ? 12.397 7.507 4.827 1.00 94.19 75 PHE A C 1
ATOM 608 O O . PHE A 1 75 ? 12.207 8.710 5.003 1.00 94.19 75 PHE A O 1
ATOM 615 N N . SER A 1 76 ? 13.627 6.976 4.840 1.00 94.00 76 SER A N 1
ATOM 616 C CA . SER A 1 76 ? 14.846 7.796 4.903 1.00 94.00 76 SER A CA 1
ATOM 617 C C . SER A 1 76 ? 15.176 8.436 3.552 1.00 94.00 76 SER A C 1
ATOM 619 O O . SER A 1 76 ? 15.884 9.442 3.507 1.00 94.00 76 SER A O 1
ATOM 621 N N . ASN A 1 77 ? 14.634 7.904 2.451 1.00 94.19 77 ASN A N 1
ATOM 622 C CA . ASN A 1 77 ? 14.679 8.539 1.141 1.00 94.19 77 ASN A CA 1
ATOM 623 C C . ASN A 1 77 ? 13.653 9.685 1.085 1.00 94.19 77 ASN A C 1
ATOM 625 O O . ASN A 1 77 ? 12.498 9.513 0.689 1.00 94.19 77 ASN A O 1
ATOM 629 N N . ILE A 1 78 ? 14.085 10.871 1.517 1.00 93.69 78 ILE A N 1
ATOM 630 C CA . ILE A 1 78 ? 13.214 12.045 1.638 1.00 93.69 78 ILE A CA 1
ATOM 631 C C . ILE A 1 78 ? 12.625 12.458 0.290 1.00 93.69 78 ILE A C 1
ATOM 633 O O . ILE A 1 78 ? 11.436 12.768 0.222 1.00 93.69 78 ILE A O 1
ATOM 637 N N . GLU A 1 79 ? 13.407 12.392 -0.784 1.00 92.75 79 GLU A N 1
ATOM 638 C CA . GLU A 1 79 ? 12.937 12.720 -2.131 1.00 92.75 79 GLU A CA 1
ATOM 639 C C . GLU A 1 79 ? 11.791 11.799 -2.569 1.00 92.75 79 GLU A C 1
ATOM 641 O O . GLU A 1 79 ? 10.757 12.283 -3.032 1.00 92.75 79 GLU A O 1
ATOM 646 N N . MET A 1 80 ? 11.907 10.491 -2.307 1.00 92.25 80 MET A N 1
ATOM 647 C CA . MET A 1 80 ? 10.825 9.531 -2.542 1.00 92.25 80 MET A CA 1
ATOM 648 C C . MET A 1 80 ? 9.574 9.859 -1.724 1.00 92.25 80 MET A C 1
ATOM 650 O O . MET A 1 80 ? 8.460 9.815 -2.260 1.00 92.25 80 MET A O 1
ATOM 654 N N . THR A 1 81 ? 9.733 10.177 -0.432 1.00 91.19 81 THR A N 1
ATOM 655 C CA . THR A 1 81 ? 8.580 10.516 0.416 1.00 91.19 81 THR A CA 1
ATOM 656 C C . THR A 1 81 ? 7.864 11.750 -0.110 1.00 91.19 81 THR A C 1
ATOM 658 O O . THR A 1 81 ? 6.668 11.647 -0.353 1.00 91.19 81 THR A O 1
ATOM 661 N N . LEU A 1 82 ? 8.589 12.834 -0.418 1.00 91.69 82 LEU A N 1
ATOM 662 C CA . LEU A 1 82 ? 8.041 14.090 -0.940 1.00 91.69 82 LEU A CA 1
ATOM 663 C C . LEU A 1 82 ? 7.376 13.931 -2.313 1.00 91.69 82 LEU A C 1
ATOM 665 O O . LEU A 1 82 ? 6.351 14.563 -2.572 1.00 91.69 82 LEU A O 1
ATOM 669 N N . ALA A 1 83 ? 7.927 13.072 -3.175 1.00 88.44 83 ALA A N 1
ATOM 670 C CA . ALA A 1 83 ? 7.330 12.741 -4.467 1.00 88.44 83 ALA A CA 1
ATOM 671 C C . ALA A 1 83 ? 6.018 11.944 -4.321 1.00 88.44 83 ALA A C 1
ATOM 673 O O . ALA A 1 83 ? 5.114 12.080 -5.146 1.00 88.44 83 ALA A O 1
ATOM 674 N N . SER A 1 84 ? 5.900 11.122 -3.272 1.00 83.31 84 SER A N 1
ATOM 675 C CA . SER A 1 84 ? 4.746 10.238 -3.040 1.00 83.31 84 SER A CA 1
ATOM 676 C C . SER A 1 84 ? 3.630 10.892 -2.218 1.00 83.31 84 SER A C 1
ATOM 678 O O . SER A 1 84 ? 2.446 10.650 -2.455 1.00 83.31 84 SER A O 1
ATOM 680 N N . GLY A 1 85 ? 3.993 11.714 -1.240 1.00 80.06 85 GLY A N 1
ATOM 681 C CA . GLY A 1 85 ? 3.100 12.507 -0.408 1.00 80.06 85 GLY A CA 1
ATOM 682 C C . GLY A 1 85 ? 3.862 13.758 0.023 1.00 80.06 85 GLY A C 1
ATOM 683 O O . GLY A 1 85 ? 5.020 13.641 0.391 1.00 80.06 85 GLY A O 1
ATOM 684 N N . PRO A 1 86 ? 3.279 14.962 -0.019 1.00 86.50 86 PRO A N 1
ATOM 685 C CA . PRO A 1 86 ? 4.015 16.218 0.167 1.00 86.50 86 PRO A CA 1
ATOM 686 C C . PRO A 1 86 ? 4.427 16.471 1.637 1.00 86.50 86 PRO A C 1
ATOM 688 O O . PRO A 1 86 ? 4.206 17.551 2.179 1.00 86.50 86 PRO A O 1
ATOM 691 N N . PHE A 1 87 ? 4.968 15.463 2.326 1.00 90.31 87 PHE A N 1
ATOM 692 C CA . PHE A 1 87 ? 5.369 15.489 3.723 1.00 90.31 87 PHE A CA 1
ATOM 693 C C . PHE A 1 87 ? 6.494 14.486 4.011 1.00 90.31 87 PHE A C 1
ATOM 695 O O . PHE A 1 87 ? 6.601 13.430 3.393 1.00 90.31 87 PHE A O 1
ATOM 702 N N . ILE A 1 88 ? 7.297 14.812 5.023 1.00 92.06 88 ILE A N 1
ATOM 703 C CA . ILE A 1 88 ? 8.284 13.906 5.616 1.00 92.06 88 ILE A CA 1
ATOM 704 C C . ILE A 1 88 ? 7.586 13.101 6.718 1.00 92.06 88 ILE A C 1
ATOM 706 O O . ILE A 1 88 ? 6.816 13.653 7.510 1.00 92.06 88 ILE A O 1
ATOM 710 N N . VAL A 1 89 ? 7.835 11.794 6.784 1.00 91.75 89 VAL A N 1
ATOM 711 C CA . VAL A 1 89 ? 7.260 10.925 7.821 1.00 91.75 89 VAL A CA 1
ATOM 712 C C . VAL A 1 89 ? 7.903 11.248 9.177 1.00 91.75 89 VAL A C 1
ATOM 714 O O . VAL A 1 89 ? 9.115 11.421 9.271 1.00 91.75 89 VAL A O 1
ATOM 717 N N . SER A 1 90 ? 7.104 11.349 10.245 1.00 92.50 90 SER A N 1
ATOM 718 C CA . SER A 1 90 ? 7.637 11.531 11.605 1.00 92.50 90 SER A CA 1
ATOM 719 C C . SER A 1 90 ? 8.623 10.408 11.958 1.00 92.50 90 SER A C 1
ATOM 721 O O . SER A 1 90 ? 8.326 9.238 11.731 1.00 92.50 90 SER A O 1
ATOM 723 N N . GLY A 1 91 ? 9.780 10.765 12.513 1.00 93.31 91 GLY A N 1
ATOM 724 C CA . GLY A 1 91 ? 10.902 9.860 12.789 1.00 93.31 91 GLY A CA 1
ATOM 725 C C . GLY A 1 91 ? 11.984 9.831 11.716 1.00 93.31 91 GLY A C 1
ATOM 726 O O . GLY A 1 91 ? 13.030 9.233 11.943 1.00 93.31 91 GLY A O 1
ATOM 727 N N . TYR A 1 92 ? 11.768 10.502 10.583 1.00 93.56 92 TYR A N 1
ATOM 728 C CA . TYR A 1 92 ? 12.708 10.545 9.465 1.00 93.56 92 TYR A CA 1
ATOM 729 C C . TYR A 1 92 ? 13.120 11.982 9.128 1.00 93.56 92 TYR A C 1
ATOM 731 O O . TYR A 1 92 ? 12.424 12.946 9.462 1.00 93.56 92 TYR A O 1
ATOM 739 N N . GLY A 1 93 ? 14.260 12.125 8.446 1.00 91.56 93 GLY A N 1
ATOM 740 C CA . GLY A 1 93 ? 14.773 13.414 7.977 1.00 91.56 93 GLY A CA 1
ATOM 741 C C . GLY A 1 93 ? 14.911 14.436 9.105 1.00 91.56 93 GLY A C 1
ATOM 742 O O . GLY A 1 93 ? 15.584 14.188 10.098 1.00 91.56 93 GLY A O 1
ATOM 743 N N . ASN A 1 94 ? 14.248 15.583 8.956 1.00 91.94 94 ASN A N 1
ATOM 744 C CA . ASN A 1 94 ? 14.227 16.654 9.956 1.00 91.94 94 ASN A CA 1
ATOM 745 C C . ASN A 1 94 ? 13.078 16.537 10.982 1.00 91.94 94 ASN A C 1
ATOM 747 O O . ASN A 1 94 ? 12.887 17.448 11.782 1.00 91.94 94 ASN A O 1
ATOM 751 N N . ARG A 1 95 ? 12.297 15.448 10.972 1.00 92.00 95 ARG A N 1
ATOM 752 C CA . ARG A 1 95 ? 11.168 15.212 11.894 1.00 92.00 95 ARG A CA 1
ATOM 753 C C . ARG A 1 95 ? 11.508 14.172 12.961 1.00 92.00 95 ARG A C 1
ATOM 755 O O . ARG A 1 95 ? 10.704 13.285 13.242 1.00 92.00 95 ARG A O 1
ATOM 762 N N . THR A 1 96 ? 12.706 14.247 13.524 1.00 91.62 96 THR A N 1
ATOM 763 C CA . THR A 1 96 ? 13.226 13.270 14.497 1.00 91.62 96 THR A CA 1
ATOM 764 C C . THR A 1 96 ? 12.736 13.515 15.923 1.00 91.62 96 THR A C 1
ATOM 766 O O . THR A 1 96 ? 12.631 12.570 16.701 1.00 91.62 96 THR A O 1
ATOM 769 N N . GLU A 1 97 ? 12.375 14.751 16.262 1.00 93.00 97 GLU A N 1
ATOM 770 C CA . GLU A 1 97 ? 11.814 15.115 17.567 1.00 93.00 97 GLU A CA 1
ATOM 771 C C . GLU A 1 97 ? 10.324 14.740 17.647 1.00 93.00 97 GLU A C 1
ATOM 773 O O . GLU A 1 97 ? 9.432 15.578 17.505 1.00 93.00 97 GLU A O 1
ATOM 778 N N . ILE A 1 98 ? 10.037 13.446 17.827 1.00 92.69 98 ILE A N 1
ATOM 779 C CA . ILE A 1 98 ? 8.662 12.959 17.994 1.00 92.69 98 ILE A CA 1
ATOM 780 C C . ILE A 1 98 ? 8.248 13.100 19.467 1.00 92.69 98 ILE A C 1
ATOM 782 O O . ILE A 1 98 ? 8.928 12.550 20.338 1.00 92.69 98 ILE A O 1
ATOM 786 N N . PRO A 1 99 ? 7.125 13.774 19.778 1.00 91.31 99 PRO A N 1
ATOM 787 C CA . PRO A 1 99 ? 6.606 13.798 21.139 1.00 91.31 99 PRO A CA 1
ATOM 788 C C . PRO A 1 99 ? 6.219 12.382 21.598 1.00 91.31 99 PRO A C 1
ATOM 790 O O . PRO A 1 99 ? 5.781 11.565 20.779 1.00 91.31 99 PRO A O 1
ATOM 793 N N . PRO A 1 100 ? 6.338 12.069 22.900 1.00 91.31 100 PRO A N 1
ATOM 794 C CA . PRO A 1 100 ? 5.899 10.780 23.416 1.00 91.31 100 PRO A CA 1
ATOM 795 C C . PRO A 1 100 ? 4.402 10.580 23.152 1.00 91.31 100 PRO A C 1
ATOM 797 O O . PRO A 1 100 ? 3.614 11.528 23.199 1.00 91.31 100 PRO A O 1
ATOM 800 N N . SER A 1 101 ? 4.004 9.333 22.889 1.00 90.38 101 SER A N 1
ATOM 801 C CA . SER A 1 101 ? 2.587 9.002 22.731 1.00 90.38 101 SER A CA 1
ATOM 802 C C . SER A 1 101 ? 1.832 9.338 24.024 1.00 90.38 101 SER A C 1
ATOM 804 O O . SER A 1 101 ? 2.260 8.893 25.091 1.00 90.38 101 SER A O 1
ATOM 806 N N . PRO A 1 102 ? 0.704 10.070 23.959 1.00 92.88 102 PRO A N 1
ATOM 807 C CA . PRO A 1 102 ? -0.072 10.417 25.151 1.00 92.88 102 PRO A CA 1
ATOM 808 C C . PRO A 1 102 ? -0.739 9.196 25.800 1.00 92.88 102 PRO A C 1
ATOM 810 O O . PRO A 1 102 ? -1.063 9.231 26.983 1.00 92.88 102 PRO A O 1
ATOM 813 N N . PHE A 1 103 ? -0.932 8.116 25.035 1.00 94.06 103 PHE A N 1
ATOM 814 C CA . PHE A 1 103 ? -1.532 6.867 25.497 1.00 94.06 103 PHE A CA 1
ATOM 815 C C . PHE A 1 103 ? -0.680 5.670 25.075 1.00 94.06 103 PHE A C 1
ATOM 817 O O . PHE A 1 103 ? -0.074 5.668 23.997 1.00 94.06 103 PHE A O 1
ATOM 824 N N . SER A 1 104 ? -0.670 4.623 25.900 1.00 94.56 104 SER A N 1
ATOM 825 C CA . SER A 1 104 ? -0.181 3.315 25.467 1.00 94.56 104 SER A CA 1
ATOM 826 C C . SER A 1 104 ? -1.101 2.769 24.381 1.00 94.56 104 SER A C 1
ATOM 828 O O . SER A 1 104 ? -2.316 2.927 24.453 1.00 94.56 104 SER A O 1
ATOM 830 N N . MET A 1 105 ? -0.550 2.046 23.406 1.00 94.00 105 MET A N 1
ATOM 831 C CA . MET A 1 105 ? -1.355 1.415 22.353 1.00 94.00 105 MET A CA 1
ATOM 832 C C . MET A 1 105 ? -2.414 0.456 22.916 1.00 94.00 105 MET A C 1
ATOM 834 O O . MET A 1 105 ? -3.484 0.316 22.328 1.00 94.00 105 MET A O 1
ATOM 838 N N . ARG A 1 106 ? -2.151 -0.157 24.081 1.00 94.69 106 ARG A N 1
ATOM 839 C CA . ARG A 1 106 ? -3.099 -1.032 24.799 1.00 94.69 106 ARG A CA 1
ATOM 840 C C . ARG A 1 106 ? -4.265 -0.280 25.445 1.00 94.69 106 ARG A C 1
ATOM 842 O O . ARG A 1 106 ? -5.297 -0.897 25.707 1.00 94.69 106 ARG A O 1
ATOM 849 N N . ASP A 1 107 ? -4.103 1.023 25.655 1.00 95.44 107 ASP A N 1
ATOM 850 C CA . ASP A 1 107 ? -5.117 1.919 26.215 1.00 95.44 107 ASP A CA 1
ATOM 851 C C . ASP A 1 107 ? -5.942 2.606 25.111 1.00 95.44 107 ASP A C 1
ATOM 853 O O . ASP A 1 107 ? -6.770 3.473 25.380 1.00 95.44 107 ASP A O 1
ATOM 857 N N . ILE A 1 108 ? -5.742 2.204 23.851 1.00 96.00 108 ILE A N 1
ATOM 858 C CA . ILE A 1 108 ? -6.487 2.693 22.692 1.00 96.00 108 ILE A CA 1
ATOM 859 C C . ILE A 1 108 ? -7.463 1.610 22.225 1.00 96.00 108 ILE A C 1
ATOM 861 O O . ILE A 1 108 ? -7.093 0.456 21.982 1.00 96.00 108 ILE A O 1
ATOM 865 N N . VAL A 1 109 ? -8.723 2.010 22.047 1.00 96.25 109 VAL A N 1
ATOM 866 C CA . VAL A 1 109 ? -9.761 1.209 21.395 1.00 96.25 109 VAL A CA 1
ATOM 867 C C . VAL A 1 109 ? -10.235 1.909 20.125 1.00 96.25 109 VAL A C 1
ATOM 869 O O . VAL A 1 109 ? -10.547 3.097 20.137 1.00 96.25 109 VAL A O 1
ATOM 872 N N . ILE A 1 110 ? -10.276 1.173 19.017 1.00 96.88 110 ILE A N 1
ATOM 873 C CA . ILE A 1 110 ? -10.740 1.659 17.718 1.00 96.88 110 ILE A CA 1
ATOM 874 C C . ILE A 1 110 ? -12.169 1.169 17.504 1.00 96.88 110 ILE A C 1
ATOM 876 O O . ILE A 1 110 ? -12.432 -0.031 17.438 1.00 96.88 110 ILE A O 1
ATOM 880 N N . VAL A 1 111 ? -13.097 2.108 17.370 1.00 96.56 111 VAL A N 1
ATOM 881 C CA . VAL A 1 111 ? -14.491 1.813 17.032 1.00 96.56 111 VAL A CA 1
ATOM 882 C C . VAL A 1 111 ? -14.659 1.924 15.523 1.00 96.56 111 VAL A C 1
ATOM 884 O O . VAL A 1 111 ? -14.229 2.901 14.913 1.00 96.56 111 VAL A O 1
ATOM 887 N N . THR A 1 112 ? -15.256 0.910 14.909 1.00 96.06 112 THR A N 1
ATOM 888 C CA . THR A 1 112 ? -15.427 0.831 13.457 1.00 96.06 112 THR A CA 1
ATOM 889 C C . THR A 1 112 ? -16.722 0.115 13.106 1.00 96.06 112 THR A C 1
ATOM 891 O O . THR A 1 112 ? -17.151 -0.791 13.809 1.00 96.06 112 THR A O 1
ATOM 894 N N . ASP A 1 113 ? -17.346 0.496 12.001 1.00 94.69 113 ASP A N 1
ATOM 895 C CA . ASP A 1 113 ? -18.517 -0.177 11.431 1.00 94.69 113 ASP A CA 1
ATOM 896 C C . ASP A 1 113 ? -18.144 -1.371 10.528 1.00 94.69 113 ASP A C 1
ATOM 898 O O . ASP A 1 113 ? -19.002 -1.990 9.899 1.00 94.69 113 ASP A O 1
ATOM 902 N N . GLY A 1 114 ? -16.849 -1.694 10.431 1.00 94.19 114 GLY A N 1
ATOM 903 C CA . GLY A 1 114 ? -16.337 -2.741 9.554 1.00 94.19 114 GLY A CA 1
ATOM 904 C C . GLY A 1 114 ? -16.167 -2.317 8.093 1.00 94.19 114 GLY A C 1
ATOM 905 O O . GLY A 1 114 ? -15.677 -3.120 7.302 1.00 94.19 114 GLY A O 1
ATOM 906 N N . SER A 1 115 ? -16.503 -1.083 7.703 1.00 94.50 115 SER A N 1
ATOM 907 C CA . SER A 1 115 ? -16.381 -0.615 6.310 1.00 94.50 115 SER A CA 1
ATOM 908 C C . SER A 1 115 ? -14.942 -0.324 5.875 1.00 94.50 115 SER A C 1
ATOM 910 O O . SER A 1 115 ? -14.681 -0.147 4.683 1.00 94.50 115 SER A O 1
ATOM 912 N N . CYS A 1 116 ? -13.999 -0.293 6.824 1.00 95.00 116 CYS A N 1
ATOM 913 C CA . CYS A 1 116 ? -12.611 0.051 6.555 1.00 95.00 116 CYS A CA 1
ATOM 914 C C . CYS A 1 116 ? -12.018 -0.792 5.407 1.00 95.00 116 CYS A C 1
ATOM 916 O O . CYS A 1 116 ? -12.066 -2.024 5.415 1.00 95.00 116 CYS A O 1
ATOM 918 N N . ALA A 1 117 ? -11.446 -0.094 4.426 1.00 93.06 117 ALA A N 1
ATOM 919 C CA . ALA A 1 117 ? -10.716 -0.610 3.275 1.00 93.06 117 ALA A CA 1
ATOM 920 C C . ALA A 1 117 ? -9.581 0.365 2.913 1.00 93.06 117 ALA A C 1
ATOM 922 O O . ALA A 1 117 ? -9.622 1.534 3.298 1.00 93.06 117 ALA A O 1
ATOM 923 N N . SER A 1 118 ? -8.613 -0.069 2.099 1.00 91.50 118 SER A N 1
ATOM 924 C CA . SER A 1 118 ? -7.494 0.786 1.657 1.00 91.50 118 SER A CA 1
ATOM 925 C C . SER A 1 118 ? -6.597 1.210 2.833 1.00 91.50 118 SER A C 1
ATOM 927 O O . SER A 1 118 ? -6.371 0.417 3.738 1.00 91.50 118 SER A O 1
ATOM 929 N N . THR A 1 119 ? -6.050 2.426 2.852 1.00 91.56 119 THR A N 1
ATOM 930 C CA . THR A 1 119 ? -5.033 2.861 3.829 1.00 91.56 119 THR A CA 1
ATOM 931 C C . THR A 1 119 ? -5.433 2.633 5.290 1.00 91.56 119 THR A C 1
ATOM 933 O O . THR A 1 119 ? -4.574 2.291 6.105 1.00 91.56 119 THR A O 1
ATOM 936 N N . CYS A 1 120 ? -6.724 2.746 5.636 1.00 93.88 120 CYS A N 1
ATOM 937 C CA . CYS A 1 120 ? -7.161 2.485 7.008 1.00 93.88 120 CYS A CA 1
ATOM 938 C C . CYS A 1 120 ? -6.888 1.035 7.431 1.00 93.88 120 CYS A C 1
ATOM 940 O O . CYS A 1 120 ? -6.593 0.818 8.599 1.00 93.88 120 CYS A O 1
ATOM 942 N N . SER A 1 121 ? -6.889 0.059 6.511 1.00 95.38 121 SER A N 1
ATOM 943 C CA . SER A 1 121 ? -6.602 -1.334 6.860 1.00 95.38 121 SER A CA 1
ATOM 944 C C . SER A 1 121 ? -5.168 -1.505 7.345 1.00 95.38 121 SER A C 1
ATOM 946 O O . SER A 1 121 ? -4.923 -2.261 8.279 1.00 95.38 121 SER A O 1
ATOM 948 N N . ILE A 1 122 ? -4.223 -0.790 6.721 1.00 94.38 122 ILE A N 1
ATOM 949 C CA . ILE A 1 122 ? -2.808 -0.790 7.112 1.00 94.38 122 ILE A CA 1
ATOM 950 C C . ILE A 1 122 ? -2.675 -0.154 8.495 1.00 94.38 122 ILE A C 1
ATOM 952 O O . ILE A 1 122 ? -2.044 -0.726 9.378 1.00 94.38 122 ILE A O 1
ATOM 956 N N . PHE A 1 123 ? -3.322 0.996 8.702 1.00 94.94 123 PHE A N 1
ATOM 957 C CA . PHE A 1 123 ? -3.341 1.667 9.999 1.00 94.94 123 PHE A CA 1
ATOM 958 C C . PHE A 1 123 ? -3.890 0.752 11.100 1.00 94.94 123 PHE A C 1
ATOM 960 O O . PHE A 1 123 ? -3.227 0.537 12.109 1.00 94.94 123 PHE A O 1
ATOM 967 N N . THR A 1 124 ? -5.064 0.153 10.899 1.00 95.62 124 THR A N 1
ATOM 968 C CA . THR A 1 124 ? -5.676 -0.731 11.898 1.00 95.62 124 THR A CA 1
ATOM 969 C C . THR A 1 124 ? -4.853 -1.992 12.150 1.00 95.62 124 THR A C 1
ATOM 971 O O . THR A 1 124 ? -4.801 -2.451 13.287 1.00 95.62 124 THR A O 1
ATOM 974 N N . ASP A 1 125 ? -4.186 -2.538 11.128 1.00 95.00 125 ASP A N 1
ATOM 975 C CA . ASP A 1 125 ? -3.302 -3.699 11.277 1.00 95.00 125 ASP A CA 1
ATOM 976 C C . ASP A 1 125 ? -2.091 -3.360 12.162 1.00 95.00 125 ASP A C 1
ATOM 978 O O . ASP A 1 125 ? -1.799 -4.087 13.112 1.00 95.00 125 ASP A O 1
ATOM 982 N N . LEU A 1 126 ? -1.462 -2.199 11.935 1.00 94.88 126 LEU A N 1
ATOM 983 C CA . LEU A 1 126 ? -0.369 -1.695 12.772 1.00 94.88 126 LEU A CA 1
ATOM 984 C C . LEU A 1 126 ? -0.834 -1.419 14.211 1.00 94.88 126 LEU A C 1
ATOM 986 O O . LEU A 1 126 ? -0.196 -1.872 15.160 1.00 94.88 126 LEU A O 1
ATOM 990 N N . MET A 1 127 ? -1.973 -0.745 14.392 1.00 96.00 127 MET A N 1
ATOM 991 C CA . MET A 1 127 ? -2.531 -0.462 15.723 1.00 96.00 127 MET A CA 1
ATOM 992 C C . MET A 1 127 ? -2.831 -1.754 16.493 1.00 96.00 127 MET A C 1
ATOM 994 O O . MET A 1 127 ? -2.435 -1.898 17.652 1.00 96.00 127 MET A O 1
ATOM 998 N N . ARG A 1 128 ? -3.459 -2.738 15.833 1.00 94.94 128 ARG A N 1
ATOM 999 C CA . ARG A 1 128 ? -3.716 -4.070 16.401 1.00 94.94 128 ARG A CA 1
ATOM 1000 C C . ARG A 1 128 ? -2.425 -4.746 16.836 1.00 94.94 128 ARG A C 1
ATOM 1002 O O . ARG A 1 128 ? -2.335 -5.246 17.955 1.00 94.94 128 ARG A O 1
ATOM 1009 N N . ARG A 1 129 ? -1.413 -4.733 15.968 1.00 93.75 129 ARG A N 1
ATOM 1010 C CA . ARG A 1 129 ? -0.114 -5.363 16.222 1.00 93.75 129 ARG A CA 1
ATOM 1011 C C . ARG A 1 129 ? 0.593 -4.781 17.444 1.00 93.75 129 ARG A C 1
ATOM 1013 O O . ARG A 1 129 ? 1.273 -5.514 18.157 1.00 93.75 129 ARG A O 1
ATOM 1020 N N . HIS A 1 130 ? 0.387 -3.495 17.721 1.00 94.44 130 HIS A N 1
ATOM 1021 C CA . HIS A 1 130 ? 0.932 -2.831 18.904 1.00 94.44 130 HIS A CA 1
ATOM 1022 C C . HIS A 1 130 ? 0.009 -2.873 20.135 1.00 94.44 130 HIS A C 1
ATOM 1024 O O . HIS A 1 130 ? 0.366 -2.350 21.191 1.00 94.44 130 HIS A O 1
ATOM 1030 N N . GLY A 1 131 ? -1.126 -3.573 20.054 1.00 95.69 131 GLY A N 1
ATOM 1031 C CA . GLY A 1 131 ? -1.966 -3.921 21.201 1.00 95.69 131 GLY A CA 1
ATOM 1032 C C . GLY A 1 131 ? -3.278 -3.153 21.315 1.00 95.69 131 GLY A C 1
ATOM 1033 O O . GLY A 1 131 ? -4.009 -3.396 22.278 1.00 95.69 131 GLY A O 1
ATOM 1034 N N . SER A 1 132 ? -3.597 -2.267 20.367 1.00 97.06 132 SER A N 1
ATOM 1035 C CA . SER A 1 132 ? -4.915 -1.633 20.321 1.00 97.06 132 SER A CA 1
ATOM 1036 C C . SER A 1 132 ? -5.997 -2.652 20.009 1.00 97.06 132 SER A C 1
ATOM 1038 O O . SER A 1 132 ? -5.796 -3.602 19.248 1.00 97.06 132 SER A O 1
ATOM 1040 N N . LYS A 1 133 ? -7.164 -2.435 20.604 1.00 96.50 133 LYS A N 1
ATOM 1041 C CA . LYS A 1 133 ? -8.322 -3.320 20.474 1.00 96.50 133 LYS A CA 1
ATOM 1042 C C . LYS A 1 133 ? -9.430 -2.642 19.682 1.00 96.50 133 LYS A C 1
ATOM 1044 O O . LYS A 1 133 ? -9.362 -1.448 19.405 1.00 96.50 133 LYS A O 1
ATOM 1049 N N . PHE A 1 134 ? -10.445 -3.403 19.306 1.00 97.56 134 PHE A N 1
ATOM 1050 C CA . PHE A 1 134 ? -11.477 -2.982 18.377 1.00 97.56 134 PHE A CA 1
ATOM 1051 C C . PHE A 1 134 ? -12.878 -3.262 18.911 1.00 97.56 134 PHE A C 1
ATOM 1053 O O . PHE A 1 134 ? -13.145 -4.315 19.496 1.00 97.56 134 PHE A O 1
ATOM 1060 N N . ILE A 1 135 ? -13.785 -2.331 18.623 1.00 97.19 135 ILE A N 1
ATOM 1061 C CA . ILE A 1 135 ? -15.230 -2.523 18.729 1.00 97.19 135 ILE A CA 1
ATOM 1062 C C . ILE A 1 135 ? -15.803 -2.430 17.317 1.00 97.19 135 ILE A C 1
ATOM 1064 O O . ILE A 1 135 ? -15.687 -1.389 16.670 1.00 97.19 135 ILE A O 1
ATOM 1068 N N . ALA A 1 136 ? -16.413 -3.512 16.842 1.00 96.81 136 ALA A N 1
ATOM 1069 C CA . ALA A 1 136 ? -17.148 -3.528 15.586 1.00 96.81 136 ALA A CA 1
ATOM 1070 C C . ALA A 1 136 ? -18.624 -3.181 15.833 1.00 96.81 136 ALA A C 1
ATOM 1072 O O . ALA A 1 136 ? -19.274 -3.785 16.686 1.00 96.81 136 ALA A O 1
ATOM 1073 N N . VAL A 1 137 ? -19.162 -2.222 15.088 1.00 95.94 137 VAL A N 1
ATOM 1074 C CA . VAL A 1 137 ? -20.529 -1.719 15.253 1.00 95.94 137 VAL A CA 1
ATOM 1075 C C . VAL A 1 137 ? -21.388 -2.125 14.057 1.00 95.94 137 VAL A C 1
ATOM 1077 O O . VAL A 1 137 ? -21.025 -1.906 12.906 1.00 95.94 137 VAL A O 1
ATOM 1080 N N . GLY A 1 138 ? -22.562 -2.691 14.326 1.00 94.50 138 GLY A N 1
ATOM 1081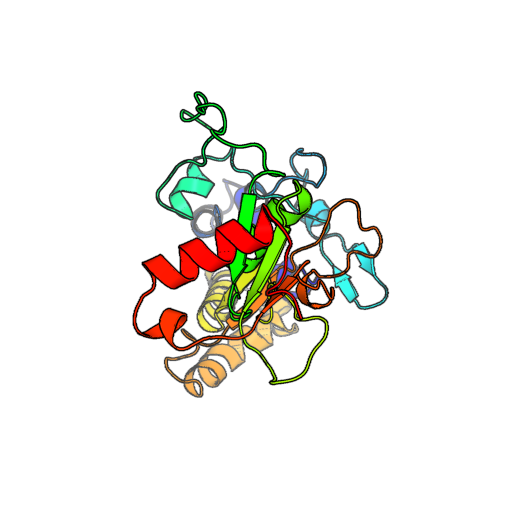 C CA . GLY A 1 138 ? -23.553 -3.035 13.313 1.00 94.50 138 GLY A CA 1
ATOM 1082 C C . GLY A 1 138 ? -23.351 -4.428 12.717 1.00 94.50 138 GLY A C 1
ATOM 1083 O O . GLY A 1 138 ? -23.388 -5.440 13.424 1.00 94.50 138 GLY A O 1
ATOM 1084 N N . GLY A 1 139 ? -23.225 -4.488 11.391 1.00 91.88 139 GLY A N 1
ATOM 1085 C CA . GLY A 1 139 ? -23.221 -5.739 10.635 1.00 91.88 139 GLY A CA 1
ATOM 1086 C C . GLY A 1 139 ? -24.577 -6.456 10.639 1.00 91.88 139 GLY A C 1
ATOM 1087 O O . GLY A 1 139 ? -25.631 -5.858 10.848 1.00 91.88 139 GLY A O 1
ATOM 1088 N N . ARG A 1 140 ? -24.564 -7.771 10.385 1.00 91.88 140 ARG A N 1
ATOM 1089 C CA . ARG A 1 140 ? -25.788 -8.593 10.389 1.00 91.88 140 ARG A CA 1
ATOM 1090 C C . ARG A 1 140 ? -26.422 -8.612 11.791 1.00 91.88 140 ARG A C 1
ATOM 1092 O O . ARG A 1 140 ? -25.657 -8.744 12.755 1.00 91.88 140 ARG A O 1
ATOM 1099 N N . PRO A 1 141 ? -27.770 -8.577 11.910 1.00 91.00 141 PRO A N 1
ATOM 1100 C CA . PRO A 1 141 ? -28.511 -8.556 13.179 1.00 91.00 141 PRO A CA 1
ATOM 1101 C C . PRO A 1 141 ? -28.504 -9.931 13.870 1.00 91.00 141 PRO A C 1
ATOM 1103 O O . PRO A 1 141 ? -29.534 -10.548 14.113 1.00 91.00 141 PRO A O 1
ATOM 1106 N N . GLN A 1 142 ? -27.311 -10.444 14.143 1.00 93.69 142 GLN A N 1
ATOM 1107 C CA . GLN A 1 142 ? -27.057 -11.707 14.824 1.00 93.69 142 GLN A CA 1
ATOM 1108 C C . GLN A 1 142 ? -25.922 -11.507 15.824 1.00 93.69 142 GLN A C 1
ATOM 1110 O O . GLN A 1 142 ? -25.020 -10.706 15.579 1.00 93.69 142 GLN A O 1
ATOM 1115 N N . ARG A 1 143 ? -25.959 -12.223 16.942 1.00 93.94 143 ARG A N 1
ATOM 1116 C CA . ARG A 1 143 ? -24.870 -12.213 17.927 1.00 93.94 143 ARG A CA 1
ATOM 1117 C C . ARG A 1 143 ? -23.612 -12.894 17.382 1.00 93.94 143 ARG A C 1
ATOM 1119 O O . ARG A 1 143 ? -23.692 -13.651 16.411 1.00 93.94 143 ARG A O 1
ATOM 1126 N N . GLY A 1 144 ? -22.471 -12.626 18.012 1.00 93.75 144 GLY A N 1
ATOM 1127 C CA . GLY A 1 144 ? -21.191 -13.250 17.684 1.00 93.75 144 GLY A CA 1
ATOM 1128 C C . GLY A 1 144 ? -20.233 -12.387 16.853 1.00 93.75 144 GLY A C 1
ATOM 1129 O O . GLY A 1 144 ? -20.525 -11.231 16.546 1.00 93.75 144 GLY A O 1
ATOM 1130 N N . PRO A 1 145 ? -19.068 -12.947 16.479 1.00 94.94 145 PRO A N 1
ATOM 1131 C CA . PRO A 1 145 ? -17.929 -12.174 15.994 1.00 94.94 145 PRO A CA 1
ATOM 1132 C C . PRO A 1 145 ? -18.206 -11.348 14.733 1.00 94.94 145 PRO A C 1
ATOM 1134 O O . PRO A 1 145 ? -18.866 -11.795 13.792 1.00 94.94 145 PRO A O 1
ATOM 1137 N N . MET A 1 146 ? -17.619 -10.153 14.678 1.00 96.00 146 MET A N 1
ATOM 1138 C CA . MET A 1 146 ? -17.593 -9.293 13.496 1.00 96.00 146 MET A CA 1
ATOM 1139 C C . MET A 1 146 ? -16.171 -8.784 13.267 1.00 96.00 146 MET A C 1
ATOM 1141 O O . MET A 1 146 ? -15.471 -8.427 14.211 1.00 96.00 146 MET A O 1
ATOM 1145 N N . GLN A 1 147 ? -15.733 -8.777 12.008 1.00 94.44 147 GLN A N 1
ATOM 1146 C CA . GLN A 1 147 ? -14.410 -8.290 11.629 1.00 94.44 147 GLN A CA 1
ATOM 1147 C C . GLN A 1 147 ? -14.340 -6.767 11.784 1.00 94.44 147 GLN A C 1
ATOM 1149 O O . GLN A 1 147 ? -15.246 -6.063 11.343 1.00 94.44 147 GLN A O 1
ATOM 1154 N N . ALA A 1 148 ? -13.249 -6.260 12.362 1.00 94.62 148 ALA A N 1
ATOM 1155 C CA . ALA A 1 148 ? -13.029 -4.815 12.478 1.00 94.62 148 ALA A CA 1
ATOM 1156 C C . ALA A 1 148 ? -12.794 -4.152 11.106 1.00 94.62 148 ALA A C 1
ATOM 1158 O O . ALA A 1 148 ? -13.141 -3.001 10.881 1.00 94.62 148 ALA A O 1
ATOM 1159 N N . VAL A 1 149 ? -12.211 -4.895 10.168 1.00 96.12 149 VAL A N 1
ATOM 1160 C CA . VAL A 1 149 ? -11.917 -4.432 8.809 1.00 96.12 149 VAL A CA 1
ATOM 1161 C C . VAL A 1 149 ? -12.562 -5.412 7.847 1.00 96.12 149 VAL A C 1
ATOM 1163 O O . VAL A 1 149 ? -12.026 -6.497 7.639 1.00 96.12 149 VAL A O 1
ATOM 1166 N N . GLY A 1 150 ? -13.735 -5.079 7.321 1.00 93.50 150 GLY A N 1
ATOM 1167 C CA . GLY A 1 150 ? -14.491 -5.910 6.381 1.00 93.50 150 GLY A CA 1
ATOM 1168 C C . GLY A 1 150 ? -14.169 -5.633 4.912 1.00 93.50 150 GLY A C 1
ATOM 1169 O O . GLY A 1 150 ? -14.529 -6.434 4.052 1.00 93.50 150 GLY A O 1
ATOM 1170 N N . GLY A 1 151 ? -13.493 -4.523 4.614 1.00 92.81 151 GLY A N 1
ATOM 1171 C CA . GLY A 1 151 ? -13.080 -4.163 3.266 1.00 92.81 151 GLY A CA 1
ATOM 1172 C C . GLY A 1 151 ? -11.752 -4.783 2.827 1.00 92.81 151 GLY A C 1
ATOM 1173 O O . GLY A 1 151 ? -11.200 -5.697 3.444 1.00 92.81 151 GLY A O 1
ATOM 1174 N N . VAL A 1 152 ? -11.227 -4.273 1.711 1.00 92.31 152 VAL A N 1
ATOM 1175 C CA . VAL A 1 152 ? -9.985 -4.771 1.107 1.00 92.31 152 VAL A CA 1
ATOM 1176 C C . VAL A 1 152 ? -8.764 -4.304 1.915 1.00 92.31 152 VAL A C 1
ATOM 1178 O O . VAL A 1 152 ? -8.518 -3.101 2.013 1.00 92.31 152 VAL A O 1
ATOM 1181 N N . LYS A 1 153 ? -7.976 -5.253 2.440 1.00 93.88 153 LYS A N 1
ATOM 1182 C CA . LYS A 1 153 ? -6.733 -5.068 3.215 1.00 93.88 153 LYS A CA 1
ATOM 1183 C C . LYS A 1 153 ? -5.465 -5.089 2.344 1.00 93.88 153 LYS A C 1
ATOM 1185 O O . LYS A 1 153 ? -4.468 -5.731 2.680 1.00 93.88 153 LYS A O 1
ATOM 1190 N N . GLY A 1 154 ? -5.516 -4.456 1.179 1.00 89.94 154 GLY A N 1
ATOM 1191 C CA . GLY A 1 154 ? -4.364 -4.366 0.282 1.00 89.94 154 GLY A CA 1
ATOM 1192 C C . GLY A 1 154 ? -3.539 -3.101 0.505 1.00 89.94 154 GLY A C 1
ATOM 1193 O O . GLY A 1 154 ? -4.076 -2.074 0.909 1.00 89.94 154 GLY A O 1
ATOM 1194 N N . ALA A 1 155 ? -2.237 -3.172 0.228 1.00 91.50 155 ALA A N 1
ATOM 1195 C CA . ALA A 1 155 ? -1.279 -2.122 0.576 1.00 91.50 155 ALA A CA 1
ATOM 1196 C C . ALA A 1 155 ? -1.093 -1.061 -0.517 1.00 91.50 155 ALA A C 1
ATOM 1198 O O . ALA A 1 155 ? -0.694 0.063 -0.225 1.00 91.50 155 ALA A O 1
ATOM 1199 N N . GLN A 1 156 ? -1.353 -1.404 -1.780 1.00 92.44 156 GLN A N 1
ATOM 1200 C CA . GLN A 1 156 ? -1.215 -0.465 -2.891 1.00 92.44 156 GLN A CA 1
ATOM 1201 C C . GLN A 1 156 ? -2.062 -0.897 -4.080 1.00 92.44 156 GLN A C 1
ATOM 1203 O O . GLN A 1 156 ? -2.093 -2.079 -4.428 1.00 92.44 156 GLN A O 1
ATOM 1208 N N . VAL A 1 157 ? -2.688 0.071 -4.746 1.00 93.88 157 VAL A N 1
ATOM 1209 C CA . VAL A 1 157 ? -3.370 -0.140 -6.025 1.00 93.88 157 VAL A CA 1
ATOM 1210 C C . VAL A 1 157 ? -2.621 0.548 -7.158 1.00 93.88 157 VAL A C 1
ATOM 1212 O O . VAL A 1 157 ? -2.069 1.627 -6.962 1.00 93.88 157 VAL A O 1
ATOM 1215 N N . LEU A 1 158 ? -2.641 -0.051 -8.349 1.00 95.50 158 LEU A N 1
ATOM 1216 C CA . LEU A 1 158 ? -2.231 0.613 -9.587 1.00 95.50 158 LEU A CA 1
ATOM 1217 C C . LEU A 1 158 ? -3.410 0.649 -10.550 1.00 95.50 158 LEU A C 1
ATOM 1219 O O . LEU A 1 158 ? -4.072 -0.367 -10.782 1.00 95.50 158 LEU A O 1
ATOM 1223 N N . THR A 1 159 ? -3.678 1.829 -11.107 1.00 96.75 159 THR A N 1
ATOM 1224 C CA . THR A 1 159 ? -4.752 1.993 -12.092 1.00 96.75 159 THR A CA 1
ATOM 1225 C C . THR A 1 159 ? -4.372 1.326 -13.408 1.00 96.75 159 THR A C 1
ATOM 1227 O O . THR A 1 159 ? -3.197 1.281 -13.771 1.00 96.75 159 THR A O 1
ATOM 1230 N N . PHE A 1 160 ? -5.358 0.851 -14.165 1.00 96.81 160 PHE A N 1
ATOM 1231 C CA . PHE A 1 160 ? -5.113 0.241 -15.473 1.00 96.81 160 PHE A CA 1
ATOM 1232 C C . PHE A 1 160 ? -4.471 1.247 -16.429 1.00 96.81 160 PHE A C 1
ATOM 1234 O O . PHE A 1 160 ? -3.590 0.891 -17.207 1.00 96.81 160 PHE A O 1
ATOM 1241 N N . ARG A 1 161 ? -4.855 2.527 -16.319 1.00 96.94 161 ARG A N 1
ATOM 1242 C CA . ARG A 1 161 ? -4.217 3.614 -17.064 1.00 96.94 161 ARG A CA 1
ATOM 1243 C C . ARG A 1 161 ? -2.735 3.763 -16.716 1.00 96.94 161 ARG A C 1
ATOM 1245 O O . ARG A 1 161 ? -1.928 3.937 -17.620 1.00 96.94 161 ARG A O 1
ATOM 1252 N N . TYR A 1 162 ? -2.378 3.694 -15.433 1.00 96.81 162 TYR A N 1
ATOM 1253 C CA . TYR A 1 162 ? -0.978 3.766 -15.011 1.00 96.81 162 TYR A CA 1
ATOM 1254 C C . TYR A 1 162 ? -0.186 2.535 -15.462 1.00 96.81 162 TYR A C 1
ATOM 1256 O O . TYR A 1 162 ? 0.910 2.689 -15.985 1.00 96.81 162 TYR A O 1
ATOM 1264 N N . LEU A 1 163 ? -0.763 1.333 -15.345 1.00 96.75 163 LEU A N 1
ATOM 1265 C CA . LEU A 1 163 ? -0.147 0.096 -15.838 1.00 96.75 163 LEU A CA 1
ATOM 1266 C C . LEU A 1 163 ? 0.138 0.151 -17.343 1.00 96.75 163 LEU A C 1
ATOM 1268 O O . LEU A 1 163 ? 1.213 -0.249 -17.777 1.00 96.75 163 LEU A O 1
ATOM 1272 N N . TYR A 1 164 ? -0.796 0.677 -18.138 1.00 97.38 164 TYR A N 1
ATOM 1273 C CA . TYR A 1 164 ? -0.548 0.910 -19.559 1.00 97.38 164 TYR A CA 1
ATOM 1274 C C . TYR A 1 164 ? 0.546 1.957 -19.780 1.00 97.38 164 TYR A C 1
ATOM 1276 O O . TYR A 1 164 ? 1.430 1.734 -20.597 1.00 97.38 164 TYR A O 1
ATOM 1284 N N . TYR A 1 165 ? 0.509 3.076 -19.048 1.00 97.19 165 TYR A N 1
ATOM 1285 C CA . TYR A 1 165 ? 1.515 4.131 -19.173 1.00 97.19 165 TYR A CA 1
ATOM 1286 C C . TYR A 1 165 ? 2.935 3.600 -18.952 1.00 97.19 165 TYR A C 1
ATOM 1288 O O . TYR A 1 165 ? 3.801 3.890 -19.765 1.00 97.19 165 TYR A O 1
ATOM 1296 N N . VAL A 1 166 ? 3.174 2.785 -17.922 1.00 97.62 166 VAL A N 1
ATOM 1297 C CA . VAL A 1 166 ? 4.521 2.247 -17.658 1.00 97.62 166 VAL A CA 1
ATOM 1298 C C . VAL A 1 166 ? 4.958 1.198 -18.682 1.00 97.62 166 VAL A C 1
ATOM 1300 O O . VAL A 1 166 ? 6.139 1.121 -19.002 1.00 97.62 166 VAL A O 1
ATOM 1303 N N . VAL A 1 167 ? 4.018 0.437 -19.256 1.00 97.88 167 VAL A N 1
ATOM 1304 C CA . VAL A 1 167 ? 4.302 -0.467 -20.384 1.00 97.88 167 VAL A CA 1
ATOM 1305 C C . VAL A 1 167 ? 4.651 0.325 -21.642 1.00 97.88 167 VAL A C 1
ATOM 1307 O O . VAL A 1 167 ? 5.640 0.021 -22.300 1.00 97.88 167 VAL A O 1
ATOM 1310 N N . TRP A 1 168 ? 3.872 1.359 -21.959 1.00 97.94 168 TRP A N 1
ATOM 1311 C CA . TRP A 1 168 ? 4.158 2.282 -23.056 1.00 97.94 168 TRP A CA 1
ATOM 1312 C C . TRP A 1 168 ? 5.506 2.976 -22.862 1.00 97.94 168 TRP A C 1
ATOM 1314 O O . TRP A 1 168 ? 6.282 3.065 -23.804 1.00 97.94 168 TRP A O 1
ATOM 1324 N N . PHE A 1 169 ? 5.817 3.405 -21.639 1.00 98.25 169 PHE A N 1
ATOM 1325 C CA . PHE A 1 169 ? 7.076 4.066 -21.318 1.00 98.25 169 PHE A CA 1
ATOM 1326 C C . PHE A 1 169 ? 8.272 3.126 -21.496 1.00 98.25 169 PHE A C 1
ATOM 1328 O O . PHE A 1 169 ? 9.241 3.494 -22.153 1.00 98.25 169 PHE A O 1
ATOM 1335 N N . LEU A 1 170 ? 8.182 1.889 -20.991 1.00 98.06 170 LEU A N 1
ATOM 1336 C CA . LEU A 1 170 ? 9.180 0.854 -21.263 1.00 98.06 170 LEU A CA 1
ATOM 1337 C C . LEU A 1 170 ? 9.402 0.703 -22.774 1.00 98.06 170 LEU A C 1
ATOM 1339 O O . LEU A 1 170 ? 10.533 0.813 -23.235 1.00 98.06 170 LEU A O 1
ATOM 1343 N N . TYR A 1 171 ? 8.316 0.515 -23.526 1.00 97.44 171 TYR A N 1
ATOM 1344 C CA . TYR A 1 171 ? 8.367 0.228 -24.955 1.00 97.44 171 TYR A CA 1
ATOM 1345 C C . TYR A 1 171 ? 8.941 1.391 -25.777 1.00 97.44 171 TYR A C 1
ATOM 1347 O O . TYR A 1 171 ? 9.878 1.196 -26.541 1.00 97.44 171 TYR A O 1
ATOM 1355 N N . GLU A 1 172 ? 8.418 2.606 -25.608 1.00 97.38 172 GLU A N 1
ATOM 1356 C CA . GLU A 1 172 ? 8.762 3.770 -26.442 1.00 97.38 172 GLU A CA 1
ATOM 1357 C C . GLU A 1 172 ? 10.015 4.516 -25.990 1.00 97.38 172 GLU A C 1
ATOM 1359 O O . GLU A 1 172 ? 10.674 5.163 -26.802 1.00 97.38 172 GLU A O 1
ATOM 1364 N N . LYS A 1 173 ? 10.299 4.516 -24.684 1.00 97.62 173 LYS A N 1
ATOM 1365 C CA . LYS A 1 173 ? 11.312 5.403 -24.094 1.00 97.62 173 LYS A CA 1
ATOM 1366 C C . LYS A 1 173 ? 12.540 4.663 -23.611 1.00 97.62 173 LYS A C 1
ATOM 1368 O O . LYS A 1 173 ? 13.643 5.193 -23.713 1.00 97.62 173 LYS A O 1
ATOM 1373 N N . LEU A 1 174 ? 12.362 3.453 -23.089 1.00 97.81 174 LEU A N 1
ATOM 1374 C CA . LEU A 1 174 ? 13.455 2.719 -22.456 1.00 97.81 174 LEU A CA 1
ATOM 1375 C C . LEU A 1 174 ? 14.036 1.614 -23.345 1.00 97.81 174 LEU A C 1
ATOM 1377 O O . LEU A 1 174 ? 15.169 1.189 -23.102 1.00 97.81 174 LEU A O 1
ATOM 1381 N N . SER A 1 175 ? 13.309 1.159 -24.367 1.00 97.62 175 SER A N 1
ATOM 1382 C CA . SER A 1 175 ? 13.730 0.050 -25.228 1.00 97.62 175 SER A CA 1
ATOM 1383 C C . SER A 1 175 ? 14.357 0.491 -26.556 1.00 97.62 175 SER A C 1
ATOM 1385 O O . SER A 1 175 ? 13.966 1.497 -27.144 1.00 97.62 175 SER A O 1
ATOM 1387 N N . THR A 1 176 ? 15.338 -0.273 -27.047 1.00 96.75 176 THR A N 1
ATOM 1388 C CA . THR A 1 176 ? 15.831 -0.188 -28.437 1.00 96.75 176 THR A CA 1
ATOM 1389 C C . THR A 1 176 ? 14.882 -0.901 -29.407 1.00 96.75 176 THR A C 1
ATOM 1391 O O . THR A 1 176 ? 14.051 -1.691 -28.958 1.00 96.75 176 THR A O 1
ATOM 1394 N N . PRO A 1 177 ? 15.006 -0.699 -30.733 1.00 96.94 177 PRO A N 1
ATOM 1395 C CA . PRO A 1 177 ? 14.217 -1.452 -31.713 1.00 96.94 177 PRO A CA 1
ATOM 1396 C C . PRO A 1 177 ? 14.360 -2.977 -31.577 1.00 96.94 177 PRO A C 1
ATOM 1398 O O . PRO A 1 177 ? 13.385 -3.717 -31.704 1.00 96.94 177 PRO A O 1
ATOM 1401 N N . GLU A 1 178 ? 15.563 -3.462 -31.266 1.00 97.19 178 GLU A N 1
ATOM 1402 C CA . GLU A 1 178 ? 15.821 -4.887 -31.045 1.00 97.19 178 GLU A CA 1
ATOM 1403 C C . GLU A 1 178 ? 15.122 -5.389 -29.774 1.00 97.19 178 GLU A C 1
ATOM 1405 O O . GLU A 1 178 ? 14.495 -6.448 -29.785 1.00 97.19 178 GLU A O 1
ATOM 1410 N N . GLU A 1 179 ? 15.184 -4.618 -28.685 1.00 96.81 179 GLU A N 1
ATOM 1411 C CA . GLU A 1 179 ? 14.491 -4.934 -27.431 1.00 96.81 179 GLU A CA 1
ATOM 1412 C C . GLU A 1 179 ? 12.963 -4.885 -27.602 1.00 96.81 179 GLU A C 1
ATOM 1414 O O . GLU A 1 179 ? 12.265 -5.763 -27.096 1.00 96.81 179 GLU A O 1
ATOM 1419 N N . GLN A 1 180 ? 12.433 -3.922 -28.364 1.00 97.62 180 GLN A N 1
ATOM 1420 C CA . GLN A 1 180 ? 11.010 -3.842 -28.715 1.00 97.62 180 GLN A CA 1
ATOM 1421 C C . GLN A 1 180 ? 10.552 -5.111 -29.445 1.00 97.62 180 GLN A C 1
ATOM 1423 O O . GLN A 1 180 ? 9.586 -5.741 -29.016 1.00 97.62 180 GLN A O 1
ATOM 1428 N N . ALA A 1 181 ? 11.293 -5.562 -30.463 1.00 97.31 181 ALA A N 1
ATOM 1429 C CA . ALA A 1 181 ? 10.983 -6.791 -31.202 1.00 97.31 181 ALA A CA 1
ATOM 1430 C C . ALA A 1 181 ? 10.994 -8.056 -30.3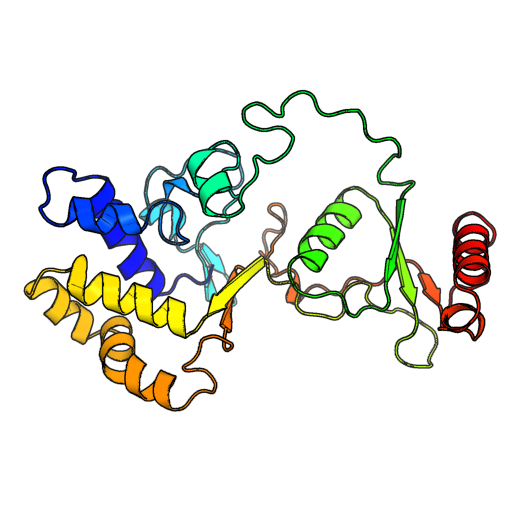17 1.00 97.31 181 ALA A C 1
ATOM 1432 O O . ALA A 1 181 ? 10.314 -9.047 -30.610 1.00 97.31 181 ALA A O 1
ATOM 1433 N N . LEU A 1 182 ? 11.759 -8.049 -29.219 1.00 96.69 182 LEU A N 1
ATOM 1434 C CA . LEU A 1 182 ? 11.698 -9.097 -28.198 1.00 96.69 182 LEU A CA 1
ATOM 1435 C C . LEU A 1 182 ? 10.455 -8.943 -27.310 1.00 96.69 182 LEU A C 1
ATOM 1437 O O . LEU A 1 182 ? 9.758 -9.932 -27.072 1.00 96.69 182 LEU A O 1
ATOM 1441 N N . LEU A 1 183 ? 10.141 -7.724 -26.859 1.00 96.88 183 LEU A N 1
ATOM 1442 C CA . LEU A 1 183 ? 8.970 -7.430 -26.026 1.00 96.88 183 LEU A CA 1
ATOM 1443 C C . LEU A 1 183 ? 7.644 -7.746 -26.728 1.00 96.88 183 LEU A C 1
A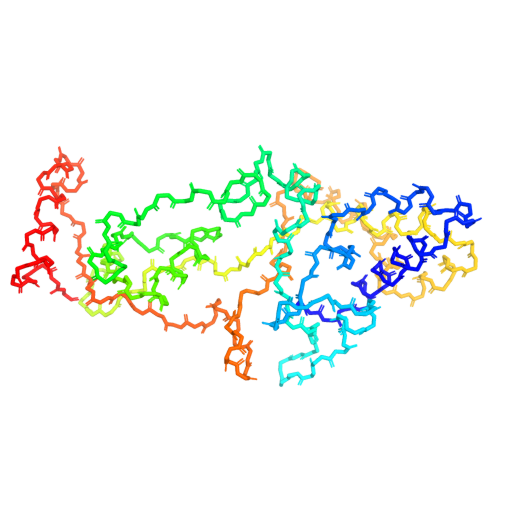TOM 1445 O O . LEU A 1 183 ? 6.721 -8.218 -26.057 1.00 96.88 183 LEU A O 1
ATOM 1449 N N . GLU A 1 184 ? 7.550 -7.568 -28.049 1.00 96.50 184 GLU A N 1
ATOM 1450 C CA . GLU A 1 184 ? 6.372 -7.923 -28.865 1.00 96.50 184 GLU A CA 1
ATOM 1451 C C . GLU A 1 184 ? 5.929 -9.377 -28.683 1.00 96.50 184 GLU A C 1
ATOM 1453 O O . GLU A 1 184 ? 4.739 -9.681 -28.746 1.00 96.50 184 GLU A O 1
ATOM 1458 N N . LYS A 1 185 ? 6.876 -10.277 -28.403 1.00 96.31 185 LYS A N 1
ATOM 1459 C CA . LYS A 1 185 ? 6.631 -11.716 -28.226 1.00 96.31 185 LYS A CA 1
ATOM 1460 C C . LYS A 1 185 ? 6.201 -12.080 -26.801 1.00 96.31 185 LYS A C 1
ATOM 1462 O O . LYS A 1 185 ? 6.064 -13.258 -26.478 1.00 96.31 185 LYS A O 1
ATOM 1467 N N . THR A 1 186 ? 6.023 -11.089 -25.929 1.00 96.56 186 THR A N 1
ATOM 1468 C CA . THR A 1 186 ? 5.716 -11.271 -24.506 1.00 96.56 186 THR A CA 1
ATOM 1469 C C . THR A 1 186 ? 4.358 -10.675 -24.138 1.00 96.56 186 THR A C 1
ATOM 1471 O O . THR A 1 186 ? 3.727 -9.958 -24.917 1.00 96.56 186 THR A O 1
ATOM 1474 N N . ARG A 1 187 ? 3.919 -10.896 -22.891 1.00 95.44 187 ARG A N 1
ATOM 1475 C CA . ARG A 1 187 ? 2.709 -10.242 -22.365 1.00 95.44 187 ARG A CA 1
ATOM 1476 C C . ARG A 1 187 ? 2.843 -8.718 -22.268 1.00 95.44 187 ARG A C 1
ATOM 1478 O O . ARG A 1 187 ? 1.825 -8.035 -22.233 1.00 95.44 187 ARG A O 1
ATOM 1485 N N . VAL A 1 188 ? 4.066 -8.179 -22.221 1.00 96.56 188 VAL A N 1
ATOM 1486 C CA . VAL A 1 188 ? 4.306 -6.725 -22.264 1.00 96.56 188 VAL A CA 1
ATOM 1487 C C . VAL A 1 188 ? 3.890 -6.169 -23.624 1.00 96.56 188 VAL A C 1
ATOM 1489 O O . VAL A 1 188 ? 3.118 -5.215 -23.671 1.00 96.56 188 VAL A O 1
ATOM 1492 N N . GLY A 1 189 ? 4.327 -6.806 -24.715 1.00 96.94 189 GLY A N 1
ATOM 1493 C CA . GLY A 1 189 ? 3.930 -6.447 -26.077 1.00 96.94 189 GLY A CA 1
ATOM 1494 C C . GLY A 1 189 ? 2.419 -6.532 -26.283 1.00 96.94 189 GLY A C 1
ATOM 1495 O O . GLY A 1 189 ? 1.816 -5.610 -26.826 1.00 96.94 189 GLY A O 1
ATOM 1496 N N . GLU A 1 190 ? 1.770 -7.574 -25.752 1.00 96.69 190 GLU A N 1
ATOM 1497 C CA . GLU A 1 190 ? 0.305 -7.678 -25.787 1.00 96.69 190 GLU A CA 1
ATOM 1498 C C . GLU A 1 190 ? -0.382 -6.525 -25.031 1.00 96.69 190 GLU A C 1
ATOM 1500 O O . GLU A 1 190 ? -1.335 -5.927 -25.543 1.00 96.69 190 GLU A O 1
ATOM 1505 N N . MET A 1 191 ? 0.102 -6.188 -23.828 1.00 96.25 191 MET A N 1
ATOM 1506 C CA . MET A 1 191 ? -0.410 -5.058 -23.045 1.00 96.25 191 MET A CA 1
ATOM 1507 C C . MET A 1 191 ? -0.214 -3.721 -23.764 1.00 96.25 191 MET A C 1
ATOM 1509 O O . MET A 1 191 ? -1.093 -2.865 -23.679 1.00 96.25 191 MET A O 1
ATOM 1513 N N . TYR A 1 192 ? 0.896 -3.547 -24.478 1.00 97.69 192 TYR A N 1
ATOM 1514 C CA . TYR A 1 192 ? 1.160 -2.369 -25.296 1.00 97.69 192 TYR A CA 1
ATOM 1515 C C . TYR A 1 192 ? 0.175 -2.291 -26.479 1.00 97.69 192 TYR A C 1
ATOM 1517 O O . TYR A 1 192 ? -0.608 -1.346 -26.577 1.00 97.69 192 TYR A O 1
ATOM 1525 N N . GLN A 1 193 ? 0.115 -3.333 -27.314 1.00 97.38 193 GLN A N 1
ATOM 1526 C CA . GLN A 1 193 ? -0.682 -3.356 -28.549 1.00 97.38 193 GLN A CA 1
ATOM 1527 C C . GLN A 1 193 ? -2.194 -3.272 -28.292 1.00 97.38 193 GLN A C 1
ATOM 1529 O O . GLN A 1 193 ? -2.919 -2.559 -28.987 1.00 97.38 193 GLN A O 1
ATOM 1534 N N . LYS A 1 194 ? -2.698 -3.993 -27.282 1.00 96.50 194 LYS A N 1
ATOM 1535 C CA . LYS A 1 194 ? -4.139 -4.047 -26.966 1.00 96.50 194 LYS A CA 1
ATOM 1536 C C . LYS A 1 194 ? -4.552 -3.053 -25.883 1.00 96.50 194 LYS A C 1
ATOM 1538 O O . LYS A 1 194 ? -5.750 -2.899 -25.616 1.00 96.50 194 LYS A O 1
ATOM 1543 N N . GLY A 1 195 ? -3.596 -2.387 -25.239 1.00 95.94 195 GLY A N 1
ATOM 1544 C CA . GLY A 1 195 ? -3.825 -1.557 -24.061 1.00 95.94 195 GLY A CA 1
ATOM 1545 C C . GLY A 1 195 ? -4.788 -0.407 -24.317 1.00 95.94 195 GLY A C 1
ATOM 1546 O O . GLY A 1 195 ? -5.806 -0.308 -23.634 1.00 95.94 195 GLY A O 1
ATOM 1547 N N . LEU A 1 196 ? -4.547 0.407 -25.350 1.00 96.31 196 LEU A N 1
ATOM 1548 C CA . LEU A 1 196 ? -5.430 1.534 -25.691 1.00 96.31 196 LEU A CA 1
ATOM 1549 C C . LEU A 1 196 ? -6.849 1.085 -26.045 1.00 96.31 196 LEU A C 1
ATOM 1551 O O . LEU A 1 196 ? -7.820 1.696 -25.601 1.00 96.31 196 LEU A O 1
ATOM 1555 N N . PHE A 1 197 ? -6.975 -0.009 -26.795 1.00 96.56 197 PHE A N 1
ATOM 1556 C CA . PHE A 1 197 ? -8.263 -0.603 -27.150 1.00 96.56 197 PHE A CA 1
ATOM 1557 C C . PHE A 1 197 ? -9.029 -1.107 -25.919 1.00 96.56 197 PHE A C 1
ATOM 1559 O O . PHE A 1 197 ? -10.251 -0.954 -25.832 1.00 96.56 197 PHE A O 1
ATOM 1566 N N . THR A 1 198 ? -8.313 -1.685 -24.953 1.00 94.56 198 THR A N 1
ATOM 1567 C CA . THR A 1 198 ? -8.879 -2.154 -23.683 1.00 94.56 198 THR A CA 1
ATOM 1568 C C . THR A 1 198 ? -9.297 -0.972 -22.813 1.00 94.56 198 THR A C 1
ATOM 1570 O O . THR A 1 198 ? -10.440 -0.915 -22.365 1.00 94.56 198 THR A O 1
ATOM 1573 N N . LEU A 1 199 ? -8.421 0.022 -22.634 1.00 96.56 199 LEU A N 1
ATOM 1574 C CA . LEU A 1 199 ? -8.723 1.234 -21.872 1.00 96.56 199 LEU A CA 1
ATOM 1575 C C . LEU A 1 199 ? -9.895 2.009 -22.480 1.00 96.56 199 LEU A C 1
ATOM 1577 O O . LEU A 1 199 ? -10.736 2.501 -21.736 1.00 96.56 199 LEU A O 1
ATOM 1581 N N . GLY A 1 200 ? -9.998 2.075 -23.810 1.00 96.19 200 GLY A N 1
ATOM 1582 C CA . GLY A 1 200 ? -11.096 2.739 -24.517 1.00 96.19 200 GLY A CA 1
ATOM 1583 C C . GLY A 1 200 ? -12.482 2.144 -24.242 1.00 96.19 200 GLY A C 1
ATOM 1584 O O . GLY A 1 200 ? -13.476 2.843 -24.410 1.00 96.19 200 GLY A O 1
ATOM 1585 N N . ARG A 1 201 ? -12.558 0.890 -23.773 1.00 94.44 201 ARG A N 1
ATOM 1586 C CA . ARG A 1 201 ? -13.813 0.236 -23.357 1.00 94.44 201 ARG A CA 1
ATOM 1587 C C . ARG A 1 201 ? -14.193 0.477 -21.903 1.00 94.44 201 ARG A C 1
ATOM 1589 O O . ARG A 1 201 ? -15.302 0.138 -21.503 1.00 94.44 201 ARG A O 1
ATOM 1596 N N . LEU A 1 202 ? -13.283 1.021 -21.103 1.00 94.12 202 LEU A N 1
ATOM 1597 C CA . LEU A 1 202 ? -13.511 1.258 -19.686 1.00 94.12 202 LEU A CA 1
ATOM 1598 C C . LEU A 1 202 ? -13.991 2.688 -19.450 1.00 94.12 202 LEU A C 1
ATOM 1600 O O . LEU A 1 202 ? -13.508 3.642 -20.069 1.00 94.12 202 LEU A O 1
ATOM 1604 N N . GLY A 1 203 ? -14.880 2.851 -18.469 1.00 89.88 203 GLY A N 1
ATOM 1605 C CA . GLY A 1 203 ? -15.237 4.167 -17.946 1.00 89.88 203 GLY A CA 1
ATOM 1606 C C . GLY A 1 203 ? -13.985 4.958 -17.545 1.00 89.88 203 GLY A C 1
ATOM 1607 O O . GLY A 1 203 ? -13.031 4.412 -16.982 1.00 89.88 203 GLY A O 1
ATOM 1608 N N . SER A 1 204 ? -13.953 6.249 -17.890 1.00 94.31 204 SER A N 1
ATOM 1609 C CA . SER A 1 204 ? -12.809 7.144 -17.640 1.00 94.31 204 SER A CA 1
ATOM 1610 C C . SER A 1 204 ? -11.462 6.629 -18.180 1.00 94.31 204 SER A C 1
ATOM 1612 O O . SER A 1 204 ? -10.410 6.978 -17.638 1.00 94.31 204 SER A O 1
ATOM 1614 N N . ARG A 1 205 ? -11.476 5.787 -19.224 1.00 94.56 205 ARG A N 1
ATOM 1615 C CA . ARG A 1 205 ? -10.283 5.196 -19.854 1.00 94.56 205 ARG A CA 1
ATOM 1616 C C . ARG A 1 205 ? -9.346 4.496 -18.859 1.00 94.56 205 ARG A C 1
ATOM 1618 O O . ARG A 1 205 ? -8.133 4.690 -18.884 1.00 94.56 205 ARG A O 1
ATOM 1625 N N . GLY A 1 206 ? -9.926 3.739 -17.923 1.00 94.31 206 GLY A N 1
ATOM 1626 C CA . GLY A 1 206 ? -9.190 2.961 -16.918 1.00 94.31 206 GLY A CA 1
ATOM 1627 C C . GLY A 1 206 ? -8.535 3.788 -15.805 1.00 94.31 206 GLY A C 1
ATOM 1628 O O . GLY A 1 206 ? -7.699 3.262 -15.073 1.00 94.31 206 GLY A O 1
ATOM 1629 N N . ARG A 1 207 ? -8.905 5.069 -15.648 1.00 94.31 207 ARG A N 1
ATOM 1630 C CA . ARG A 1 207 ? -8.458 5.913 -14.523 1.00 94.31 207 ARG A CA 1
ATOM 1631 C C . ARG A 1 207 ? -9.004 5.434 -13.173 1.00 94.31 207 ARG A C 1
ATOM 1633 O O . ARG A 1 207 ? -8.302 5.548 -12.178 1.00 94.31 207 ARG A O 1
ATOM 1640 N N . ASN A 1 208 ? -10.223 4.895 -13.156 1.00 92.75 208 ASN A N 1
ATOM 1641 C CA . ASN A 1 208 ? -10.918 4.470 -11.933 1.00 92.75 208 ASN A CA 1
ATOM 1642 C C . ASN A 1 208 ? -10.947 2.940 -11.763 1.00 92.75 208 ASN A C 1
ATOM 1644 O O . ASN A 1 208 ? -11.549 2.430 -10.825 1.00 92.75 208 ASN A O 1
ATOM 1648 N N . SER A 1 209 ? -10.313 2.204 -12.677 1.00 93.38 209 SER A N 1
ATOM 1649 C CA . SER A 1 209 ? -10.160 0.750 -12.607 1.00 93.38 209 SER A CA 1
ATOM 1650 C C . SER A 1 209 ? -8.742 0.443 -12.155 1.00 93.38 209 SER A C 1
ATOM 1652 O O . SER A 1 209 ? -7.791 0.965 -12.738 1.00 93.38 209 SER A O 1
ATOM 1654 N N . ALA A 1 210 ? -8.587 -0.372 -11.118 1.00 93.75 210 ALA A N 1
ATOM 1655 C CA . ALA A 1 210 ? -7.286 -0.644 -10.529 1.00 93.75 210 ALA A CA 1
ATOM 1656 C C . ALA A 1 210 ? -7.168 -2.093 -10.063 1.00 93.75 210 ALA A C 1
ATOM 1658 O O . ALA A 1 210 ? -8.164 -2.740 -9.743 1.00 93.75 210 ALA A O 1
ATOM 1659 N N . VAL A 1 211 ? -5.933 -2.583 -10.013 1.00 93.12 211 VAL A N 1
ATOM 1660 C CA . VAL A 1 211 ? -5.593 -3.854 -9.363 1.00 93.12 211 VAL A CA 1
ATOM 1661 C C . VAL A 1 211 ? -4.971 -3.582 -8.007 1.00 93.12 211 VAL A C 1
ATOM 1663 O O . VAL A 1 211 ? -4.263 -2.588 -7.836 1.00 93.12 211 VAL A O 1
ATOM 1666 N N . ASN A 1 212 ? -5.179 -4.492 -7.058 1.00 92.31 212 ASN A N 1
ATOM 1667 C CA . ASN A 1 212 ? -4.375 -4.517 -5.847 1.00 92.31 212 ASN A CA 1
ATOM 1668 C C . ASN A 1 212 ? -2.978 -5.042 -6.198 1.00 92.31 212 ASN A C 1
ATOM 1670 O O . ASN A 1 212 ? -2.790 -6.229 -6.450 1.00 92.31 212 ASN A O 1
ATOM 1674 N N . PHE A 1 213 ? -2.021 -4.129 -6.314 1.00 94.44 213 PHE A N 1
ATOM 1675 C CA . PHE A 1 213 ? -0.676 -4.423 -6.794 1.00 94.44 213 PHE A CA 1
ATOM 1676 C C . PHE A 1 213 ? 0.220 -4.985 -5.684 1.00 94.44 213 PHE A C 1
ATOM 1678 O O . PHE A 1 213 ? 1.103 -5.808 -5.942 1.00 94.44 213 PHE A O 1
ATOM 1685 N N . ARG A 1 214 ? -0.024 -4.572 -4.431 1.00 93.06 214 ARG A N 1
ATOM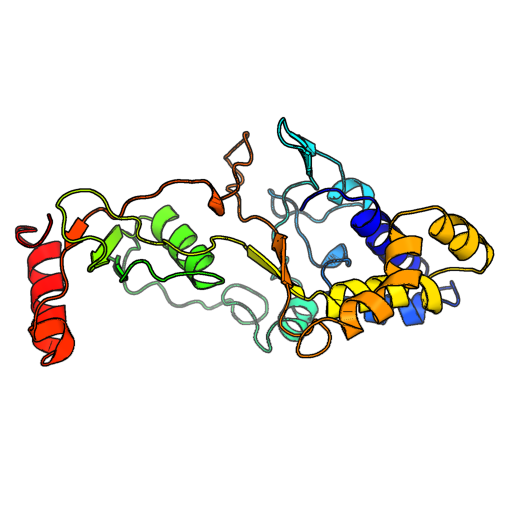 1686 C CA . ARG A 1 214 ? 0.731 -5.033 -3.261 1.00 93.06 214 ARG A CA 1
ATOM 1687 C C . ARG A 1 214 ? -0.164 -5.588 -2.181 1.00 93.06 214 ARG A C 1
ATOM 1689 O O . ARG A 1 214 ? -0.997 -4.880 -1.626 1.00 93.06 214 ARG A O 1
ATOM 1696 N N . ASN A 1 215 ? 0.140 -6.816 -1.791 1.00 93.00 215 ASN A N 1
ATOM 1697 C CA . ASN A 1 215 ? -0.349 -7.381 -0.549 1.00 93.00 215 ASN A CA 1
ATOM 1698 C C . ASN A 1 215 ? 0.376 -6.735 0.634 1.00 93.00 215 ASN A C 1
ATOM 1700 O O . ASN A 1 215 ? 1.595 -6.569 0.594 1.00 93.00 215 ASN A O 1
ATOM 1704 N N . ALA A 1 216 ? -0.367 -6.427 1.696 1.00 93.69 216 ALA A N 1
ATOM 1705 C CA . ALA A 1 216 ? 0.225 -6.323 3.021 1.00 93.69 216 ALA A CA 1
ATOM 1706 C C . ALA A 1 216 ? 0.503 -7.745 3.529 1.00 93.69 216 ALA A C 1
ATOM 1708 O O . ALA A 1 216 ? -0.316 -8.643 3.309 1.00 93.69 216 ALA A O 1
ATOM 1709 N N . ILE A 1 217 ? 1.628 -7.938 4.211 1.00 93.50 217 ILE A N 1
ATOM 1710 C CA . ILE A 1 217 ? 2.010 -9.179 4.896 1.00 93.50 217 ILE A CA 1
ATOM 1711 C C . ILE A 1 217 ? 2.726 -8.823 6.200 1.00 93.50 217 ILE A C 1
ATOM 1713 O O . ILE A 1 217 ? 3.199 -7.698 6.367 1.00 93.50 217 ILE A O 1
ATOM 1717 N N . TRP A 1 218 ? 2.832 -9.785 7.110 1.00 92.44 218 TRP A N 1
ATOM 1718 C CA . TRP A 1 218 ? 3.728 -9.676 8.257 1.00 92.44 218 TRP A CA 1
ATOM 1719 C C . TRP A 1 218 ? 5.071 -10.331 7.936 1.00 92.44 218 TRP A C 1
ATOM 1721 O O . TRP A 1 218 ? 5.115 -11.419 7.364 1.00 92.44 218 TRP A O 1
ATOM 1731 N N . ASN A 1 219 ? 6.173 -9.677 8.304 1.00 89.06 219 ASN A N 1
ATOM 1732 C CA . ASN A 1 219 ? 7.522 -10.165 7.999 1.00 89.06 219 ASN A CA 1
ATOM 1733 C C . ASN A 1 219 ? 7.839 -11.482 8.726 1.00 89.06 219 ASN A C 1
ATOM 1735 O O . ASN A 1 219 ? 8.585 -12.309 8.204 1.00 89.06 219 ASN A O 1
ATOM 1739 N N . GLU A 1 220 ? 7.253 -11.690 9.900 1.00 89.75 220 GLU A N 1
ATOM 1740 C CA . GLU A 1 220 ? 7.339 -12.911 10.699 1.00 89.75 220 GLU A CA 1
ATOM 1741 C C . GLU A 1 220 ? 6.472 -14.060 10.162 1.00 89.75 220 GLU A C 1
ATOM 1743 O O . GLU A 1 220 ? 6.740 -15.221 10.475 1.00 89.75 220 GLU A O 1
ATOM 1748 N N . ASP A 1 221 ? 5.459 -13.766 9.337 1.00 91.31 221 ASP A N 1
ATOM 1749 C CA . ASP A 1 221 ? 4.638 -14.799 8.712 1.00 91.31 221 ASP A CA 1
ATOM 1750 C C . ASP A 1 221 ? 5.406 -15.428 7.544 1.00 91.31 221 ASP A C 1
ATOM 1752 O O . ASP A 1 221 ? 5.499 -14.865 6.447 1.00 91.31 221 ASP A O 1
ATOM 1756 N N . LYS A 1 222 ? 5.956 -16.620 7.795 1.00 87.88 222 LYS A N 1
ATOM 1757 C CA . LYS A 1 222 ? 6.685 -17.422 6.803 1.00 87.88 222 LYS A CA 1
ATOM 1758 C C . LYS A 1 222 ? 5.786 -17.964 5.693 1.00 87.88 222 LYS A C 1
ATOM 1760 O O . LYS A 1 222 ? 6.290 -18.238 4.613 1.00 87.88 222 LYS A O 1
ATOM 1765 N N . ALA A 1 223 ? 4.481 -18.106 5.936 1.00 89.75 223 ALA A N 1
ATOM 1766 C CA . ALA A 1 223 ? 3.524 -18.463 4.891 1.00 89.75 223 ALA A CA 1
ATOM 1767 C C . ALA A 1 223 ? 3.170 -17.261 4.000 1.00 89.75 223 ALA A C 1
ATOM 1769 O O . ALA A 1 223 ? 2.516 -17.438 2.973 1.00 89.75 223 ALA A O 1
ATOM 1770 N N . ARG A 1 224 ? 3.614 -16.049 4.383 1.00 91.31 224 ARG A N 1
ATOM 1771 C CA . ARG A 1 224 ? 3.420 -14.796 3.641 1.00 91.31 224 ARG A CA 1
ATOM 1772 C C . ARG A 1 224 ? 1.950 -14.542 3.316 1.00 91.31 224 ARG A C 1
ATOM 1774 O O . ARG A 1 224 ? 1.626 -14.025 2.247 1.00 91.31 224 ARG A O 1
ATOM 1781 N N . THR A 1 225 ? 1.058 -14.890 4.240 1.00 92.75 225 THR A N 1
ATOM 1782 C CA . THR A 1 225 ? -0.386 -14.800 4.035 1.00 92.75 225 THR A CA 1
ATOM 1783 C C . THR A 1 225 ? -0.769 -13.339 3.813 1.00 92.75 225 THR A C 1
ATOM 1785 O O . THR A 1 225 ? -0.589 -12.51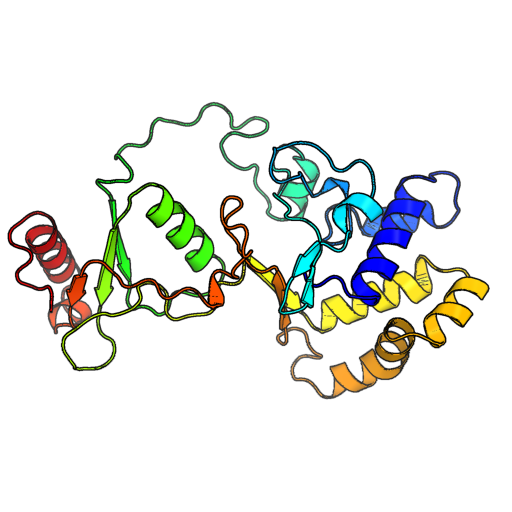2 4.716 1.00 92.75 225 THR A O 1
ATOM 1788 N N . PRO A 1 226 ? -1.311 -12.972 2.636 1.00 93.19 226 PRO A N 1
ATOM 1789 C CA . PRO A 1 226 ? -1.795 -11.619 2.417 1.00 93.19 226 PRO A CA 1
ATOM 1790 C C . PRO A 1 226 ? -2.841 -11.262 3.466 1.00 93.19 226 PRO A C 1
ATOM 1792 O O . PRO A 1 226 ? -3.803 -12.010 3.654 1.00 93.19 226 PRO A O 1
ATOM 1795 N N . ARG A 1 227 ? -2.703 -10.096 4.109 1.00 93.31 227 ARG A N 1
ATOM 1796 C CA . ARG A 1 227 ? -3.621 -9.665 5.181 1.00 93.31 227 ARG A CA 1
ATOM 1797 C C . ARG A 1 227 ? -5.085 -9.670 4.735 1.00 93.31 227 ARG A C 1
ATOM 1799 O O . ARG A 1 227 ? -5.959 -9.934 5.551 1.00 93.31 227 ARG A O 1
ATOM 1806 N N . GLN A 1 228 ? -5.344 -9.479 3.437 1.00 92.19 228 GLN A N 1
ATOM 1807 C CA . GLN A 1 228 ? -6.660 -9.619 2.797 1.00 92.19 228 GLN A CA 1
ATOM 1808 C C . GLN A 1 228 ? -7.389 -10.932 3.115 1.00 92.19 228 GLN A C 1
ATOM 1810 O O . GLN A 1 228 ? -8.618 -10.936 3.164 1.00 92.19 228 GLN A O 1
ATOM 1815 N N . PHE A 1 229 ? -6.655 -12.027 3.310 1.00 92.00 229 PHE A N 1
ATOM 1816 C CA . PHE A 1 229 ? -7.211 -13.358 3.557 1.00 92.00 229 PHE A CA 1
ATOM 1817 C C . PHE A 1 229 ? -7.176 -13.758 5.037 1.00 92.00 229 PHE A C 1
ATOM 1819 O O . PHE A 1 229 ? -7.569 -14.869 5.379 1.00 92.00 229 PHE A O 1
ATOM 1826 N N . VAL A 1 230 ? -6.726 -12.864 5.925 1.00 93.44 230 VAL A N 1
ATOM 1827 C CA . VAL A 1 230 ? -6.663 -13.127 7.365 1.00 93.44 230 VAL A CA 1
ATOM 1828 C C . VAL A 1 230 ? -7.938 -12.622 8.039 1.00 93.44 230 VAL A C 1
ATOM 1830 O O . VAL A 1 230 ? -8.233 -11.419 8.031 1.00 93.44 230 VAL A O 1
ATOM 1833 N N . TYR A 1 231 ? -8.682 -13.558 8.637 1.00 93.75 231 TYR A N 1
ATOM 1834 C CA . TYR A 1 231 ? -9.855 -13.268 9.461 1.00 93.75 231 TYR A CA 1
ATOM 1835 C C . TYR A 1 231 ? -9.430 -12.732 10.829 1.00 93.75 231 TYR A C 1
ATOM 1837 O O . TYR A 1 231 ? -8.658 -13.366 11.545 1.00 93.75 231 TYR A O 1
ATOM 1845 N N . GLU A 1 232 ? -9.944 -11.559 11.193 1.00 92.75 232 GLU A N 1
ATOM 1846 C CA . GLU A 1 232 ? -9.524 -10.827 12.392 1.00 92.75 232 GLU A CA 1
ATOM 1847 C C . GLU A 1 232 ? -10.723 -10.159 13.070 1.00 92.75 232 GLU A C 1
ATOM 1849 O O . GLU A 1 232 ? -11.058 -9.008 12.758 1.00 92.75 232 GLU A O 1
ATOM 1854 N N . PRO A 1 233 ? -11.413 -10.871 13.974 1.00 95.31 233 PRO A N 1
ATOM 1855 C CA . PRO A 1 233 ? -12.575 -10.321 14.648 1.00 95.31 233 PRO A CA 1
ATOM 1856 C C . PRO A 1 233 ? -12.169 -9.158 15.559 1.00 95.31 233 PRO A C 1
ATOM 1858 O O . PRO A 1 233 ? -11.031 -9.071 16.033 1.00 95.31 233 PRO A O 1
ATOM 1861 N N . ALA A 1 234 ? -13.101 -8.238 15.775 1.00 96.94 234 ALA A N 1
ATOM 1862 C CA . ALA A 1 234 ? -13.020 -7.275 16.861 1.00 96.94 234 ALA A CA 1
ATOM 1863 C C . ALA A 1 234 ? -13.220 -7.984 18.208 1.00 96.94 234 ALA A C 1
ATOM 1865 O O . ALA A 1 234 ? -13.925 -8.991 18.289 1.00 96.94 234 ALA A O 1
ATOM 1866 N N . GLU A 1 235 ? -12.628 -7.442 19.270 1.00 96.50 235 GLU A N 1
ATOM 1867 C CA . GLU A 1 235 ? -12.780 -7.962 20.634 1.00 96.50 235 GLU A CA 1
ATOM 1868 C C . GLU A 1 235 ? -14.208 -7.795 21.168 1.00 96.50 235 GLU A C 1
ATOM 1870 O O . GLU A 1 235 ? -14.614 -8.507 22.082 1.00 96.50 235 GLU A O 1
ATOM 1875 N N . CYS A 1 236 ? -14.962 -6.848 20.613 1.00 96.12 236 CYS A N 1
ATOM 1876 C CA . CYS A 1 236 ? -16.357 -6.604 20.943 1.00 96.12 236 CYS A CA 1
ATOM 1877 C C . CYS A 1 236 ? -17.137 -6.299 19.666 1.00 96.12 236 CYS A C 1
ATOM 1879 O O . CYS A 1 236 ? -16.688 -5.511 18.832 1.00 96.12 236 CYS A O 1
ATOM 1881 N N . LYS A 1 237 ? -18.323 -6.889 19.528 1.00 96.06 237 LYS A N 1
ATOM 1882 C CA . LYS A 1 237 ? -19.336 -6.445 18.573 1.00 96.06 237 LYS A CA 1
ATOM 1883 C C . LYS A 1 237 ? -20.453 -5.751 19.338 1.00 96.06 237 LYS A C 1
ATOM 1885 O O . LYS A 1 237 ? -20.854 -6.229 20.388 1.00 96.06 237 LYS A O 1
ATOM 1890 N N . THR A 1 238 ? -20.998 -4.673 18.796 1.00 95.56 238 THR A N 1
ATOM 1891 C CA . THR A 1 238 ? -22.254 -4.085 19.270 1.00 95.56 238 THR A CA 1
ATOM 1892 C C . THR A 1 238 ? -23.126 -3.662 18.090 1.00 95.56 238 THR A C 1
ATOM 1894 O O . THR A 1 238 ? -22.661 -3.638 16.952 1.00 95.56 238 THR A O 1
ATOM 1897 N N . PHE A 1 239 ? -24.400 -3.360 18.318 1.00 94.38 239 PHE A N 1
ATOM 1898 C CA . PHE A 1 239 ? -25.294 -2.876 17.264 1.00 94.38 239 PHE A CA 1
ATOM 1899 C C . PHE A 1 239 ? -25.353 -1.352 17.252 1.00 94.38 239 PHE A C 1
ATOM 1901 O O . PHE A 1 239 ? -25.141 -0.704 18.275 1.00 94.38 239 PHE A O 1
ATOM 1908 N N . PHE A 1 240 ? -25.684 -0.779 16.093 1.00 92.88 240 PHE A N 1
ATOM 1909 C CA . PHE A 1 240 ? -26.117 0.611 16.060 1.00 92.88 240 PHE A CA 1
ATOM 1910 C C . PHE A 1 240 ? -27.379 0.770 16.905 1.00 92.88 240 PHE A C 1
ATOM 1912 O O . PHE A 1 240 ? -28.288 -0.063 16.867 1.00 92.88 240 PHE A O 1
ATOM 1919 N N . THR A 1 241 ? -27.423 1.858 17.653 1.00 91.38 241 THR A N 1
ATOM 1920 C CA . THR A 1 241 ? -28.554 2.258 18.481 1.00 91.38 241 THR A CA 1
ATOM 1921 C C . THR A 1 241 ? -29.081 3.607 17.985 1.00 91.38 241 THR A C 1
ATOM 1923 O O . THR A 1 241 ? -28.365 4.305 17.267 1.00 91.38 241 THR A O 1
ATOM 1926 N N . PRO A 1 242 ? -30.317 4.015 18.326 1.00 91.75 242 PRO A N 1
ATOM 1927 C CA . PRO A 1 242 ? -30.833 5.323 17.916 1.00 91.75 242 PRO A CA 1
ATOM 1928 C C . PRO A 1 242 ? -29.932 6.496 18.334 1.00 91.75 242 PRO A C 1
ATOM 1930 O O . PRO A 1 242 ? -29.759 7.439 17.567 1.00 91.75 242 PRO A O 1
ATOM 1933 N N . ASP A 1 243 ? -29.291 6.416 19.503 1.00 90.44 243 ASP A N 1
ATOM 1934 C CA . ASP A 1 243 ? -28.300 7.397 19.957 1.00 90.44 243 ASP A CA 1
ATOM 1935 C C . ASP A 1 243 ? -27.092 7.499 19.014 1.00 90.44 243 ASP A C 1
ATOM 1937 O O . ASP A 1 243 ? -26.607 8.599 18.792 1.00 90.44 243 ASP A O 1
ATOM 1941 N N . ALA A 1 244 ? -26.675 6.423 18.340 1.00 89.62 244 ALA A N 1
ATOM 1942 C CA . ALA A 1 244 ? -25.605 6.504 17.341 1.00 89.62 244 ALA A CA 1
ATOM 1943 C C . ALA A 1 244 ? -25.936 7.440 16.160 1.00 89.62 244 ALA A C 1
ATOM 1945 O O . ALA A 1 244 ? -25.025 7.936 15.500 1.00 89.62 244 ALA A O 1
ATOM 1946 N N . LEU A 1 245 ? -27.227 7.678 15.888 1.00 88.44 245 LEU A N 1
ATOM 1947 C CA . LEU A 1 245 ? -27.701 8.565 14.821 1.00 88.44 245 LEU A CA 1
ATOM 1948 C C . LEU A 1 245 ? -28.060 9.962 15.333 1.00 88.44 245 LEU A C 1
ATOM 1950 O O . LEU A 1 245 ? -27.767 10.950 14.665 1.00 88.44 245 LEU A O 1
ATOM 1954 N N . TYR A 1 246 ? -28.715 10.041 16.492 1.00 95.88 246 TYR A N 1
ATOM 1955 C CA . TYR A 1 246 ? -29.316 11.285 16.983 1.00 95.88 246 TYR A CA 1
ATOM 1956 C C . TYR A 1 246 ? -28.524 11.969 18.104 1.00 95.88 246 TYR A C 1
ATOM 1958 O O . TYR A 1 246 ? -28.682 13.171 18.294 1.00 95.88 246 TYR A O 1
ATOM 1966 N N . ASP A 1 247 ? -27.670 11.241 18.827 1.00 96.75 247 ASP A N 1
ATOM 1967 C CA . ASP A 1 247 ? -26.845 11.772 19.919 1.00 96.75 247 ASP A CA 1
ATOM 1968 C C . ASP A 1 247 ? -25.460 11.087 19.960 1.00 96.75 247 ASP A C 1
ATOM 1970 O O . ASP A 1 247 ? -25.204 10.194 20.782 1.00 96.75 247 ASP A O 1
ATOM 1974 N N . PRO A 1 248 ? -24.530 11.505 19.077 1.00 93.38 248 PRO A N 1
ATOM 1975 C CA . PRO A 1 248 ? -23.195 10.920 19.017 1.00 93.38 248 PRO A CA 1
ATOM 1976 C C . PRO A 1 248 ? -22.440 10.991 20.350 1.00 93.38 248 PRO A C 1
ATOM 1978 O O . PRO A 1 248 ? -21.663 10.088 20.657 1.00 93.38 248 PRO A O 1
ATOM 1981 N N . LEU A 1 249 ? -22.660 12.031 21.165 1.00 95.81 249 LEU A N 1
ATOM 1982 C CA . LEU A 1 249 ? -21.987 12.180 22.457 1.00 95.81 249 LEU A CA 1
ATOM 1983 C C . LEU A 1 249 ? -22.455 11.116 23.455 1.00 95.81 249 LEU A C 1
ATOM 1985 O O . LEU A 1 249 ? -21.618 10.475 24.104 1.00 95.81 249 LEU A O 1
ATOM 1989 N N . ALA A 1 250 ? -23.767 10.897 23.571 1.00 95.06 250 ALA A N 1
ATOM 1990 C CA . ALA A 1 250 ? -24.310 9.832 24.411 1.00 95.06 250 ALA A CA 1
ATOM 1991 C C . ALA A 1 250 ? -23.838 8.453 23.937 1.00 95.06 250 ALA A C 1
ATOM 1993 O O . ALA A 1 250 ? -23.448 7.619 24.762 1.00 95.06 250 ALA A O 1
ATOM 1994 N N . TRP A 1 251 ? -23.792 8.241 22.621 1.00 94.75 251 TRP A N 1
ATOM 1995 C CA . TRP A 1 251 ? -23.326 6.989 22.037 1.00 94.75 251 TRP A CA 1
ATOM 1996 C C . TRP A 1 251 ? -21.850 6.701 22.358 1.00 94.75 251 TRP A C 1
ATOM 1998 O O . TRP A 1 251 ? -21.530 5.643 22.907 1.00 94.75 251 TRP A O 1
ATOM 2008 N N . TRP A 1 252 ? -20.949 7.663 22.123 1.00 95.00 252 TRP A N 1
ATOM 2009 C CA . TRP A 1 252 ? -19.528 7.533 22.476 1.00 95.00 252 TRP A CA 1
ATOM 2010 C C . TRP A 1 252 ? -19.316 7.360 23.983 1.00 95.00 252 TRP A C 1
ATOM 2012 O O . TRP A 1 252 ? -18.494 6.544 24.402 1.00 95.00 252 TRP A O 1
ATOM 2022 N N . THR A 1 253 ? -20.096 8.065 24.807 1.00 94.69 253 THR A N 1
ATOM 2023 C CA . THR A 1 253 ? -20.064 7.910 26.269 1.00 94.69 253 THR A CA 1
ATOM 2024 C C . THR A 1 253 ? -20.450 6.492 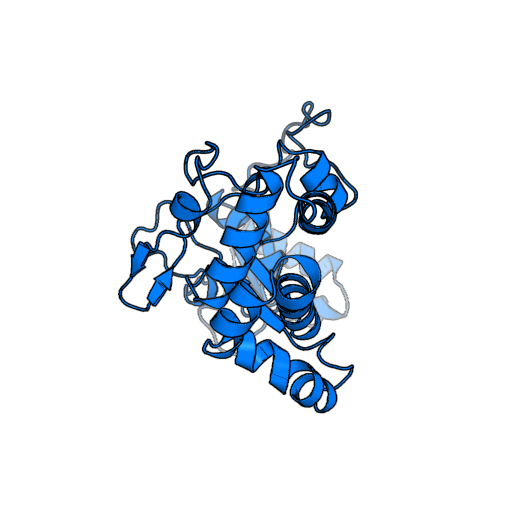26.681 1.00 94.69 253 THR A C 1
ATOM 2026 O O . THR A 1 253 ? -19.795 5.903 27.542 1.00 94.69 253 THR A O 1
ATOM 2029 N N . ARG A 1 254 ? -21.490 5.916 26.065 1.00 93.56 254 ARG A N 1
ATOM 2030 C CA . ARG A 1 254 ? -21.917 4.535 26.319 1.00 93.56 254 ARG A CA 1
ATOM 2031 C C . ARG A 1 254 ? -20.842 3.535 25.897 1.00 93.56 254 ARG A C 1
ATOM 2033 O O . ARG A 1 254 ? -20.501 2.666 26.696 1.00 93.56 254 ARG A O 1
ATOM 2040 N N . LEU A 1 255 ? -20.282 3.681 24.694 1.00 94.94 255 LEU A N 1
ATOM 2041 C CA . LEU A 1 255 ? -19.186 2.838 24.204 1.00 94.94 255 LEU A CA 1
ATOM 2042 C C . LEU A 1 255 ? -17.994 2.854 25.168 1.00 94.94 255 LEU A C 1
ATOM 2044 O O . LEU A 1 255 ? -17.521 1.794 25.575 1.00 94.94 255 LEU A O 1
ATOM 2048 N N . ALA A 1 256 ? -17.548 4.045 25.575 1.00 94.62 256 ALA A N 1
ATOM 2049 C CA . ALA A 1 256 ? -16.417 4.212 26.480 1.00 94.62 256 ALA A CA 1
ATOM 2050 C C . ALA A 1 256 ? -16.690 3.610 27.868 1.00 94.62 256 ALA A C 1
ATOM 2052 O O . ALA A 1 256 ? -15.869 2.841 28.370 1.00 94.62 256 ALA A O 1
ATOM 2053 N N . LYS A 1 257 ? -17.853 3.910 28.469 1.00 94.69 257 LYS A N 1
ATOM 2054 C CA . LYS A 1 257 ? -18.255 3.353 29.773 1.00 94.69 257 LYS A CA 1
ATOM 2055 C C . LYS A 1 257 ? -18.351 1.834 29.743 1.00 94.69 257 LYS A C 1
ATOM 2057 O O . LYS A 1 257 ? -17.933 1.186 30.696 1.00 94.69 257 LYS A O 1
ATOM 2062 N N . SER A 1 258 ? -18.890 1.272 28.665 1.00 94.38 258 SER A N 1
ATOM 2063 C CA . SER A 1 258 ? -18.996 -0.174 28.525 1.00 94.38 258 SER A CA 1
ATOM 2064 C C . SER A 1 258 ? -17.615 -0.805 28.369 1.00 94.38 258 SER A C 1
ATOM 2066 O O . SER A 1 258 ? -17.244 -1.673 29.154 1.00 94.38 258 SER A O 1
ATOM 2068 N N . TRP A 1 259 ? -16.805 -0.325 27.423 1.00 95.31 259 TRP A N 1
ATOM 2069 C CA . TRP A 1 259 ? -15.498 -0.905 27.115 1.00 95.31 259 TRP A CA 1
ATOM 2070 C C . TRP A 1 259 ? -14.526 -0.904 28.303 1.00 95.31 259 TRP A C 1
ATOM 2072 O O . TRP A 1 259 ? -13.877 -1.922 28.567 1.00 95.31 259 TRP A O 1
ATOM 2082 N N . TRP A 1 260 ? -14.452 0.221 29.020 1.00 94.25 260 TRP A N 1
ATOM 2083 C CA . TRP A 1 260 ? -13.593 0.401 30.197 1.00 94.25 260 TRP A CA 1
ATOM 2084 C C . TRP A 1 260 ? -14.266 -0.010 31.516 1.00 94.25 260 TRP A C 1
ATOM 2086 O O . TRP A 1 260 ? -13.652 0.096 32.575 1.00 94.25 260 TRP A O 1
ATOM 2096 N N . GLY A 1 261 ? -15.514 -0.479 31.456 1.00 92.75 261 GLY A N 1
ATOM 2097 C CA . GLY A 1 261 ? -16.296 -0.965 32.589 1.00 92.75 261 GLY A CA 1
ATOM 2098 C C . GLY A 1 261 ? -16.721 -2.422 32.399 1.00 92.75 261 GLY A C 1
ATOM 2099 O O . GLY A 1 261 ? -15.887 -3.310 32.235 1.00 92.75 261 GLY A O 1
ATOM 2100 N N . LEU A 1 262 ? -18.033 -2.675 32.448 1.00 84.62 262 LEU A N 1
ATOM 2101 C CA . LEU A 1 262 ? -18.608 -4.030 32.484 1.00 84.62 262 LEU A CA 1
ATOM 2102 C C . LEU A 1 262 ? -18.711 -4.730 31.117 1.00 84.62 262 LEU A C 1
ATOM 2104 O O . LEU A 1 262 ? -19.034 -5.914 31.077 1.00 84.62 262 LEU A O 1
ATOM 2108 N N . LYS A 1 263 ? -18.446 -4.030 30.007 1.00 84.19 263 LYS A N 1
ATOM 2109 C CA . LYS A 1 263 ? -18.576 -4.531 28.622 1.00 84.19 263 LYS A CA 1
ATOM 2110 C C . LYS A 1 263 ? -19.965 -5.085 28.281 1.00 84.19 263 LYS A C 1
ATOM 2112 O O . LYS A 1 263 ? -20.109 -5.994 27.470 1.00 84.19 263 LYS A O 1
ATOM 2117 N N . ASP A 1 264 ? -20.990 -4.506 28.887 1.00 89.75 264 ASP A N 1
ATOM 2118 C CA . ASP A 1 264 ? -22.401 -4.885 28.798 1.00 89.75 264 ASP A CA 1
ATOM 2119 C C . ASP A 1 264 ? -23.039 -4.725 27.406 1.00 89.75 264 ASP A C 1
ATOM 2121 O O . ASP A 1 264 ? -24.065 -5.344 27.133 1.00 89.75 264 ASP A O 1
ATOM 2125 N N . ILE A 1 265 ? -22.441 -3.938 26.504 1.00 91.31 265 ILE A N 1
ATOM 2126 C CA . ILE A 1 265 ? -22.964 -3.740 25.138 1.00 91.31 265 ILE A CA 1
ATOM 2127 C C . ILE A 1 265 ? -22.392 -4.730 24.113 1.00 91.31 265 ILE A C 1
ATOM 2129 O O . ILE A 1 265 ? -22.790 -4.681 22.944 1.00 91.31 265 ILE A O 1
ATOM 2133 N N . CYS A 1 266 ? -21.436 -5.572 24.520 1.00 93.00 266 CYS A N 1
ATOM 2134 C CA . CYS A 1 266 ? -20.781 -6.533 23.641 1.00 93.00 266 CYS A CA 1
ATOM 2135 C C . CYS A 1 266 ? -21.658 -7.777 23.445 1.00 93.00 266 CYS A C 1
ATOM 2137 O O . CYS A 1 266 ? -22.123 -8.371 24.418 1.00 93.00 266 CYS A O 1
ATOM 2139 N N . VAL A 1 267 ? -21.881 -8.174 22.188 1.00 91.88 267 VAL A N 1
ATOM 2140 C CA . VAL A 1 267 ? -22.821 -9.240 21.782 1.00 91.88 267 VAL A CA 1
ATOM 2141 C C . VAL A 1 267 ? -22.235 -10.247 20.804 1.00 91.88 267 VAL A C 1
ATOM 2143 O O . VAL A 1 267 ? -21.224 -9.946 20.138 1.00 91.88 267 VAL A O 1
#

Sequence (267 aa):
MRATQQLDAIGSRTNELLNKPLDPRAAEAENMRYSVFDLNTYLTANDTKFSSWIELYGPETLPQDNYTHPTKWDFSNIEMTLASGPFIVSGYGNRTEIPPSPFSMRDIVIVTDGSCASTCSIFTDLMRRHGSKFIAVGGRPQRGPMQAVGGVKGAQVLTFRYLYYVVWFLYEKLSTPEEQALLEKTRVGEMYQKGLFTLGRLGSRGRNSAVNFRNAIWNEDKARTPRQFVYEPAECKTFFTPDALYDPLAWWTRLAKSWWGLKDICV

Secondary structure (DSSP, 8-state):
-B--HHHHHHHHHHHHHHT-TTSTTHHHHGGGTTSTT-GGGEE-TTS-B-S-HHHHH-PEE-SS-EEPPP-EE-TT-HHHHHHHSSSPPTTSTT---PPPPSS-GGG-EEEE-S---THHHHHHHHHHHTT-EEEEE-SSSSSS--BS--S--EEEEEEHHHHHHHHHHIIIII--HHHHHHHTTSHHHHHHHHHHHHHHTSGGGGTS-EEEEEE---TT-TT---GGG---B-SEEE---HHHHH-HHHHHHHHHHHHTTT-TT--

InterPro domains:
  IPR052766 Secondary metabolite-associated S41A peptidase [PTHR37049] (2-266)

Organism: NCBI:txid1215330

Foldseek 3Di:
DFLDPLLCLLLQLLAVLCVVVVPPLVVLSVVCPLPPSYQVQWDAPVRHGDPHPCQQSPFDQAPVHTGGHDTDGDLQPVVSVCVVPVDRDQCHDPNVPDDDDPDQLQRAEAEAQQQDDEPVLVVVVVSVVSRYFYEHEADDPDADWDFRHNYANFHDKDWLVRSQVSLCSSQPRRDDPVRNVVCCVDVSVVCNVCVQVVLVPDVVSRPPPIDRPGFDADPPPPSRDRVRPDGHTTPFYAYDDVCVVVPVPVVVVVVVCLVVHVVVRGD

Radius of gyration: 22.76 Å; chains: 1; bounding box: 57×39×64 Å